Protein AF-0000000084727863 (afdb_homodimer)

Nearest PDB structures (foldseek):
  5y6i-assembly1_A  TM=8.583E-01  e=1.999E-04  Pseudomonas aeruginosa
  2xro-assembly1_E  TM=8.774E-01  e=2.098E-03  Pseudomonas putida
  5whm-assembly1_C  TM=7.942E-01  e=1.499E-03  Brucella abortus
  1qzz-assembly1_A  TM=6.854E-01  e=1.961E-03  Streptomyces purpurascens
  3tqn-assembly2_B  TM=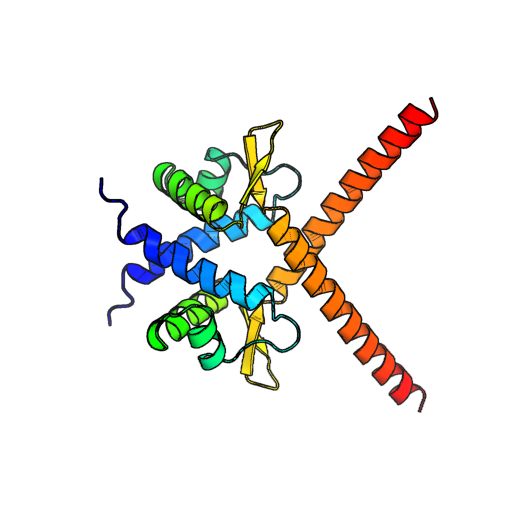4.726E-01  e=4.607E-02  Coxiella burnetii

Secondary structure (DSSP, 8-state):
----THHHHHHHHHHHHHHHHT-TTT-B-HHHHHHHHT--HHHHHHHHHHHHHTTSEEE-TTT--EEE-HHHHHHHHHHHHHHHHHHHHHHHHHHHHHH-/----THHHHHHHHHHHHHHHHT-TTT-B-HHHHHHHHT--HHHHHHHHHHHHHTTSEEE-TTT--EEE-HHHHHHHHHHHHHHHHHHHHHHHHHHHHHH-

InterPro domains:
  IPR005471 Transcription regulator IclR, N-terminal [PF09339] (9-59)
  IPR005471 Transcription regulator IclR, N-terminal [PS51077] (7-70)
  IPR011991 ArsR-like helix-turn-helix domain [cd00090] (9-84)
  IPR036388 Winged helix-like DNA-binding domain superfamily [G3DSA:1.10.10.10] (2-76)
  IPR036390 Winged helix DNA-binding domain superfamily [SSF46785] (8-82)
  IPR050707 HTH-type Transcriptional Regulators in Metabolic Pathways [PTHR30136] (1-99)

Structure (mmCIF, N/CA/C/O backbone):
data_AF-0000000084727863-model_v1
#
loop_
_entity.id
_entity.type
_entity.pdbx_description
1 polymer Gp12
#
loop_
_atom_site.group_PDB
_atom_site.id
_atom_site.type_symbol
_atom_site.label_atom_id
_atom_site.label_alt_id
_atom_site.label_comp_id
_atom_site.label_asym_id
_atom_site.label_entity_id
_atom_site.label_seq_id
_atom_site.pdbx_PDB_ins_code
_atom_site.Cartn_x
_atom_site.Cartn_y
_atom_site.Cartn_z
_atom_site.occupancy
_atom_site.B_iso_or_equiv
_atom_site.auth_seq_id
_atom_site.auth_comp_id
_atom_site.auth_asym_id
_atom_site.auth_atom_id
_atom_site.pdbx_PDB_model_num
ATOM 1 N N . MET A 1 1 ? 25.203 -12.273 4.812 1 31.45 1 MET A N 1
ATOM 2 C CA . MET A 1 1 ? 24.969 -11.844 3.438 1 31.45 1 MET A CA 1
ATOM 3 C C . MET A 1 1 ? 24.453 -10.406 3.402 1 31.45 1 MET A C 1
ATOM 5 O O . MET A 1 1 ? 23.984 -9.883 4.418 1 31.45 1 MET A O 1
ATOM 9 N N . THR A 1 2 ? 24.344 -9.656 2.268 1 34.06 2 THR A N 1
ATOM 10 C CA . THR A 1 2 ? 23.859 -8.477 1.558 1 34.06 2 THR A CA 1
ATOM 11 C C . THR A 1 2 ? 22.406 -8.172 1.94 1 34.06 2 THR A C 1
ATOM 13 O O . THR A 1 2 ? 21.469 -8.594 1.253 1 34.06 2 THR A O 1
ATOM 16 N N . ALA A 1 3 ? 22.047 -8.523 2.986 1 41.09 3 ALA A N 1
ATOM 17 C CA . ALA A 1 3 ? 20.703 -8.156 3.449 1 41.09 3 ALA A CA 1
ATOM 18 C C . ALA A 1 3 ? 20.422 -6.688 3.168 1 41.09 3 ALA A C 1
ATOM 20 O O . ALA A 1 3 ? 20.828 -5.809 3.928 1 41.09 3 ALA A O 1
ATOM 21 N N . ASN A 1 4 ? 20.938 -6.016 1.874 1 45.31 4 ASN A N 1
ATOM 22 C CA . ASN A 1 4 ? 21.547 -4.867 1.203 1 45.31 4 ASN A CA 1
ATOM 23 C C . ASN A 1 4 ? 20.641 -3.643 1.267 1 45.31 4 ASN A C 1
ATOM 25 O O . ASN A 1 4 ? 19.438 -3.766 1.494 1 45.31 4 ASN A O 1
ATOM 29 N N . ALA A 1 5 ? 21.078 -2.455 1.385 1 50.84 5 ALA A N 1
ATOM 30 C CA . ALA A 1 5 ? 20.641 -1.062 1.301 1 50.84 5 ALA A CA 1
ATOM 31 C C . ALA A 1 5 ? 19.391 -0.929 0.455 1 50.84 5 ALA A C 1
ATOM 33 O O . ALA A 1 5 ? 18.547 -0.063 0.713 1 50.84 5 ALA A O 1
ATOM 34 N N . THR A 1 6 ? 19.344 -1.81 -0.554 1 53.34 6 THR A N 1
ATOM 35 C CA . THR A 1 6 ? 18.281 -1.739 -1.554 1 53.34 6 THR A CA 1
ATOM 36 C C . THR A 1 6 ? 16.922 -1.973 -0.912 1 53.34 6 THR A C 1
ATOM 38 O O . THR A 1 6 ? 15.945 -1.298 -1.252 1 53.34 6 THR A O 1
ATOM 41 N N . THR A 1 7 ? 16.859 -2.797 0.274 1 68.12 7 THR A N 1
ATOM 42 C CA . THR A 1 7 ? 15.547 -3.148 0.826 1 68.12 7 THR A CA 1
ATOM 43 C C . THR A 1 7 ? 15.117 -2.135 1.882 1 68.12 7 THR A C 1
ATOM 45 O O . THR A 1 7 ? 13.945 -2.092 2.266 1 68.12 7 THR A O 1
ATOM 48 N N . LYS A 1 8 ? 16.031 -1.253 2.08 1 87.88 8 LYS A N 1
ATOM 49 C CA . LYS A 1 8 ? 15.727 -0.329 3.17 1 87.88 8 LYS A CA 1
ATOM 50 C C . LYS A 1 8 ? 14.75 0.751 2.721 1 87.88 8 LYS A C 1
ATOM 52 O O . LYS A 1 8 ? 13.805 1.08 3.443 1 87.88 8 LYS A O 1
ATOM 57 N N . SER A 1 9 ? 15 1.214 1.477 1 93.5 9 SER A N 1
ATOM 58 C CA . SER A 1 9 ? 14.102 2.246 0.971 1 93.5 9 SER A CA 1
ATOM 59 C C . SER A 1 9 ? 12.703 1.691 0.729 1 93.5 9 SER A C 1
ATOM 61 O O . SER A 1 9 ? 11.711 2.393 0.929 1 93.5 9 SER A O 1
ATOM 63 N N . ALA A 1 10 ? 12.68 0.456 0.314 1 95.62 10 ALA A N 1
ATOM 64 C CA . ALA A 1 10 ? 11.391 -0.207 0.127 1 95.62 10 ALA A CA 1
ATOM 65 C C . ALA A 1 10 ? 10.625 -0.298 1.443 1 95.62 10 ALA A C 1
ATOM 67 O O . ALA A 1 10 ? 9.43 -0.002 1.494 1 95.62 10 ALA A O 1
ATOM 68 N N . GLU A 1 11 ? 11.312 -0.599 2.441 1 96.06 11 GLU A N 1
ATOM 69 C CA . GLU A 1 11 ? 10.68 -0.708 3.754 1 96.06 11 GLU A CA 1
ATOM 70 C C . GLU A 1 11 ? 10.227 0.655 4.262 1 96.06 11 GLU A C 1
ATOM 72 O O . GLU A 1 11 ? 9.133 0.78 4.816 1 96.06 11 GLU A O 1
ATOM 77 N N . LYS A 1 12 ? 11.008 1.597 4.086 1 96.38 12 LYS A N 1
ATOM 78 C CA . LYS A 1 12 ? 10.711 2.924 4.617 1 96.38 12 LYS A CA 1
ATOM 79 C C . LYS A 1 12 ? 9.492 3.535 3.926 1 96.38 12 LYS A C 1
ATOM 81 O O . LYS A 1 12 ? 8.656 4.16 4.574 1 96.38 12 LYS A O 1
ATOM 86 N N . VAL A 1 13 ? 9.422 3.393 2.627 1 97.12 13 VAL A N 1
ATOM 87 C CA . VAL A 1 13 ? 8.281 3.971 1.924 1 97.12 13 VAL A CA 1
ATOM 88 C C . VAL A 1 13 ? 6.996 3.264 2.352 1 97.12 13 VAL A C 1
ATOM 90 O O . VAL A 1 13 ? 5.945 3.896 2.484 1 97.12 13 VAL A O 1
ATOM 93 N N . LEU A 1 14 ? 7.109 1.988 2.566 1 96.38 14 LEU A N 1
ATOM 94 C CA . LEU A 1 14 ? 5.953 1.229 3.033 1 96.38 14 LEU A CA 1
ATOM 95 C C . LEU A 1 14 ? 5.578 1.63 4.457 1 96.38 14 LEU A C 1
ATOM 97 O O . LEU A 1 14 ? 4.398 1.63 4.816 1 96.38 14 LEU A O 1
ATOM 101 N N . GLU A 1 15 ? 6.535 1.949 5.258 1 96.5 15 GLU A N 1
ATOM 102 C CA . GLU A 1 15 ? 6.266 2.445 6.605 1 96.5 15 GLU A CA 1
ATOM 103 C C . GLU A 1 15 ? 5.473 3.748 6.562 1 96.5 15 GLU A C 1
ATOM 105 O O . GLU A 1 15 ? 4.5 3.914 7.301 1 96.5 15 GLU A O 1
ATOM 110 N N . VAL A 1 16 ? 5.891 4.613 5.719 1 97.12 16 VAL A N 1
ATOM 111 C CA . VAL A 1 16 ? 5.184 5.883 5.559 1 97.12 16 VAL A CA 1
ATOM 112 C C . VAL A 1 16 ? 3.756 5.617 5.09 1 97.12 16 VAL A C 1
ATOM 114 O O . VAL A 1 16 ? 2.805 6.195 5.625 1 97.12 16 VAL A O 1
ATOM 117 N N . LEU A 1 17 ? 3.592 4.727 4.145 1 95.44 17 LEU A N 1
ATOM 118 C CA . LEU A 1 17 ? 2.268 4.383 3.637 1 95.44 17 LEU A CA 1
ATOM 119 C C . LEU A 1 17 ? 1.401 3.781 4.738 1 95.44 17 LEU A C 1
ATOM 121 O O . LEU A 1 17 ? 0.231 4.141 4.879 1 95.44 17 LEU A O 1
ATOM 125 N N . ASN A 1 18 ? 1.996 2.924 5.477 1 93.44 18 ASN A N 1
ATOM 126 C CA . ASN A 1 18 ? 1.279 2.277 6.57 1 93.44 18 ASN A CA 1
ATOM 127 C C . ASN A 1 18 ? 0.725 3.301 7.559 1 93.44 18 ASN A C 1
ATOM 129 O O . ASN A 1 18 ? -0.427 3.197 7.984 1 93.44 18 ASN A O 1
ATOM 133 N N . VAL A 1 19 ? 1.481 4.273 7.898 1 94 19 VAL A N 1
ATOM 134 C CA . VAL A 1 19 ? 1.046 5.324 8.812 1 94 19 VAL A CA 1
ATOM 135 C C . VAL A 1 19 ? -0.081 6.133 8.172 1 94 19 VAL A C 1
ATOM 137 O O . VAL A 1 19 ? -1.078 6.445 8.828 1 94 19 VAL A O 1
ATOM 140 N N . LEU A 1 20 ? 0.024 6.398 6.867 1 93.44 20 LEU A N 1
ATOM 141 C CA . LEU A 1 20 ? -0.977 7.195 6.168 1 93.44 20 LEU A CA 1
ATOM 142 C C . LEU A 1 20 ? -2.312 6.461 6.109 1 93.44 20 LEU A C 1
ATOM 144 O O . LEU A 1 20 ? -3.373 7.086 6.172 1 93.44 20 LEU A O 1
ATOM 148 N N . LEU A 1 21 ? -2.244 5.172 5.949 1 87.94 21 LEU A N 1
ATOM 149 C CA . LEU A 1 21 ? -3.447 4.367 5.77 1 87.94 21 LEU A CA 1
ATOM 150 C C . LEU A 1 21 ? -4.387 4.523 6.965 1 87.94 21 LEU A C 1
ATOM 152 O O . LEU A 1 21 ? -5.602 4.375 6.824 1 87.94 21 LEU A O 1
ATOM 156 N N . GLY A 1 22 ? -3.834 4.98 8.086 1 83.19 22 GLY A N 1
ATOM 157 C CA . GLY A 1 22 ? -4.645 5.203 9.266 1 83.19 22 GLY A CA 1
ATOM 158 C C . GLY A 1 22 ? -5.203 6.609 9.352 1 83.19 22 GLY A C 1
ATOM 159 O O . GLY A 1 22 ? -5.961 6.93 10.273 1 83.19 22 GLY A O 1
ATOM 160 N N . HIS A 1 23 ? -4.906 7.43 8.375 1 86.5 23 HIS A N 1
ATOM 161 C CA . HIS A 1 23 ? -5.25 8.844 8.469 1 86.5 23 HIS A CA 1
ATOM 162 C C . HIS A 1 23 ? -5.852 9.352 7.16 1 86.5 23 HIS A C 1
ATOM 164 O O . HIS A 1 23 ? -5.441 10.398 6.648 1 86.5 23 HIS A O 1
ATOM 170 N N . PHE A 1 24 ? -6.875 8.734 6.66 1 80 24 PHE A N 1
ATOM 171 C CA . PHE A 1 24 ? -7.445 9.031 5.352 1 80 24 PHE A CA 1
ATOM 172 C C . PHE A 1 24 ? -8.273 10.305 5.395 1 80 24 PHE A C 1
ATOM 174 O O . PHE A 1 24 ? -8.18 11.148 4.496 1 80 24 PHE A O 1
ATOM 181 N N . ALA A 1 25 ? -9.008 10.484 6.449 1 77.5 25 ALA A N 1
ATOM 182 C CA . ALA A 1 25 ? -9.984 11.57 6.52 1 77.5 25 ALA A CA 1
ATOM 183 C C . ALA A 1 25 ? -9.289 12.922 6.648 1 77.5 25 ALA A C 1
ATOM 185 O O . ALA A 1 25 ? -9.586 13.852 5.898 1 77.5 25 ALA A O 1
ATOM 186 N N . HIS A 1 26 ? -8.273 13.016 7.531 1 85.44 26 HIS A N 1
ATOM 187 C CA . HIS A 1 26 ? -7.711 14.32 7.84 1 85.44 26 HIS A CA 1
ATOM 188 C C . HIS A 1 26 ? -6.27 14.438 7.352 1 85.44 26 HIS A C 1
ATOM 190 O O . HIS A 1 26 ? -5.715 15.531 7.281 1 85.44 26 HIS A O 1
ATOM 196 N N . GLY A 1 27 ? -5.734 13.234 6.949 1 92.44 27 GLY A N 1
ATOM 197 C CA . GLY A 1 27 ? -4.359 13.258 6.477 1 92.44 27 GLY A CA 1
ATOM 198 C C . GLY A 1 27 ? -3.361 13.617 7.559 1 92.44 27 GLY A C 1
ATOM 199 O O . GLY A 1 27 ? -3.717 13.703 8.734 1 92.44 27 GLY A O 1
ATOM 200 N N . LEU A 1 28 ? -2.105 13.711 7.199 1 97.19 28 LEU A N 1
ATOM 201 C CA . LEU A 1 28 ? -1.018 14.07 8.102 1 97.19 28 LEU A CA 1
ATOM 202 C C . LEU A 1 28 ? -0.116 15.125 7.473 1 97.19 28 LEU A C 1
ATOM 204 O O . LEU A 1 28 ? 0.022 15.18 6.25 1 97.19 28 LEU A O 1
ATOM 208 N N . THR A 1 29 ? 0.451 15.898 8.359 1 97.94 29 THR A N 1
ATOM 209 C CA . THR A 1 29 ? 1.506 16.797 7.895 1 97.94 29 THR A CA 1
ATOM 210 C C . THR A 1 29 ? 2.838 16.062 7.801 1 97.94 29 THR A C 1
ATOM 212 O O . THR A 1 29 ? 3.01 14.992 8.406 1 97.94 29 THR A O 1
ATOM 215 N N . PRO A 1 30 ? 3.775 16.641 7.023 1 97.75 30 PRO A N 1
ATOM 216 C CA . PRO A 1 30 ? 5.113 16.047 7.012 1 97.75 30 PRO A CA 1
ATOM 217 C C . PRO A 1 30 ? 5.711 15.906 8.406 1 97.75 30 PRO A C 1
ATOM 219 O O . PRO A 1 30 ? 6.383 14.914 8.703 1 97.75 30 PRO A O 1
ATOM 222 N N . GLY A 1 31 ? 5.449 16.859 9.211 1 98.06 31 GLY A N 1
ATOM 223 C CA . GLY A 1 31 ? 5.941 16.797 10.578 1 98.06 31 GLY A CA 1
ATOM 224 C C . GLY A 1 31 ? 5.352 15.648 11.383 1 98.06 31 GLY A C 1
ATOM 225 O O . GLY A 1 31 ? 6.07 14.961 12.102 1 98.06 31 GLY A O 1
ATOM 226 N N . GLU A 1 32 ? 4.07 15.43 11.312 1 98.19 32 GLU A N 1
ATOM 227 C CA . GLU A 1 32 ? 3.398 14.32 11.984 1 98.19 32 GLU A CA 1
ATOM 228 C C . GLU A 1 32 ? 3.908 12.977 11.469 1 98.19 32 GLU A C 1
ATOM 230 O O . GLU A 1 32 ? 4.066 12.031 12.242 1 98.19 32 GLU A O 1
ATOM 235 N N . LEU A 1 33 ? 4.184 12.906 10.211 1 98.19 33 LEU A N 1
ATOM 236 C CA . LEU A 1 33 ? 4.734 11.688 9.625 1 98.19 33 LEU A CA 1
ATOM 237 C C . LEU A 1 33 ? 6.129 11.398 10.172 1 98.19 33 LEU A C 1
ATOM 239 O O . LEU A 1 33 ? 6.469 10.25 10.445 1 98.19 33 LEU A O 1
ATOM 243 N N . THR A 1 34 ? 6.926 12.445 10.289 1 98.38 34 THR A N 1
ATOM 244 C CA . THR A 1 34 ? 8.266 12.297 10.852 1 98.38 34 THR A CA 1
ATOM 245 C C . THR A 1 34 ? 8.195 11.695 12.258 1 98.38 34 THR A C 1
ATOM 247 O O . THR A 1 34 ? 8.914 10.742 12.562 1 98.38 34 THR A O 1
ATOM 250 N N . LYS A 1 35 ? 7.305 12.172 13.055 1 98.06 35 LYS A N 1
ATOM 251 C CA . LYS A 1 35 ? 7.145 11.703 14.422 1 98.06 35 LYS A CA 1
ATOM 252 C C . LYS A 1 35 ? 6.637 10.266 14.453 1 98.06 35 LYS A C 1
ATOM 254 O O . LYS A 1 35 ? 7.109 9.453 15.25 1 98.06 35 LYS A O 1
ATOM 259 N N . ALA A 1 36 ? 5.797 9.953 13.562 1 97.19 36 ALA A N 1
ATOM 260 C CA . ALA A 1 36 ? 5.141 8.648 13.562 1 97.19 36 ALA A CA 1
ATOM 261 C C . ALA A 1 36 ? 6.066 7.562 13.023 1 97.19 36 ALA A C 1
ATOM 263 O O . ALA A 1 36 ? 5.914 6.387 13.352 1 97.19 36 ALA A O 1
ATOM 264 N N . THR A 1 37 ? 7.035 7.852 12.141 1 96.88 37 THR A N 1
ATOM 265 C CA . THR A 1 37 ? 7.867 6.855 11.477 1 96.88 37 THR A CA 1
ATOM 266 C C . THR A 1 37 ? 9.289 6.891 12.031 1 96.88 37 THR A C 1
ATOM 268 O O . THR A 1 37 ? 10.078 5.973 11.789 1 96.88 37 THR A O 1
ATOM 271 N N . ASN A 1 38 ? 9.664 7.996 12.672 1 96.19 38 ASN A N 1
ATOM 272 C CA . ASN A 1 38 ? 11.016 8.25 13.156 1 96.19 38 ASN A CA 1
ATOM 273 C C . ASN A 1 38 ? 12 8.422 12.008 1 96.19 38 ASN A C 1
ATOM 275 O O . ASN A 1 38 ? 13.172 8.07 12.125 1 96.19 38 ASN A O 1
ATOM 279 N N . LEU A 1 39 ? 11.5 8.781 10.898 1 96.5 39 LEU A N 1
ATOM 280 C CA . LEU A 1 39 ? 12.32 9.148 9.75 1 96.5 39 LEU A CA 1
ATOM 281 C C . LEU A 1 39 ? 12.594 10.648 9.727 1 96.5 39 LEU A C 1
ATOM 283 O O . LEU A 1 39 ? 11.812 11.43 10.281 1 96.5 39 LEU A O 1
ATOM 287 N N . SER A 1 40 ? 13.633 11.031 9.062 1 97.19 40 SER A N 1
ATOM 288 C CA . SER A 1 40 ? 13.969 12.445 8.969 1 97.19 40 SER A CA 1
ATOM 289 C C . SER A 1 40 ? 13.008 13.18 8.039 1 97.19 40 SER A C 1
ATOM 291 O O . SER A 1 40 ? 12.422 12.578 7.141 1 97.19 40 SER A O 1
ATOM 293 N N . PRO A 1 41 ? 12.891 14.477 8.242 1 97.38 41 PRO A N 1
ATOM 294 C CA . PRO A 1 41 ? 12.062 15.266 7.332 1 97.38 41 PRO A CA 1
ATOM 295 C C . PRO A 1 41 ? 12.469 15.102 5.871 1 97.38 41 PRO A C 1
ATOM 297 O O . PRO A 1 41 ? 11.602 15.062 4.988 1 97.38 41 PRO A O 1
ATOM 300 N N . SER A 1 42 ? 13.734 15.023 5.641 1 96.62 42 SER A N 1
ATOM 301 C CA . SER A 1 42 ? 14.211 14.828 4.273 1 96.62 42 SER A CA 1
ATOM 302 C C . SER A 1 42 ? 13.734 13.5 3.709 1 96.62 42 SER A C 1
ATOM 304 O O . SER A 1 42 ? 13.352 13.414 2.539 1 96.62 42 SER A O 1
ATOM 306 N N . ASN A 1 43 ? 13.766 12.43 4.5 1 95.44 43 ASN A N 1
ATOM 307 C CA . ASN A 1 43 ? 13.234 11.133 4.09 1 95.44 43 ASN A CA 1
ATOM 308 C C . ASN A 1 43 ? 11.734 11.195 3.822 1 95.44 43 ASN A C 1
ATOM 310 O O . ASN A 1 43 ? 11.258 10.68 2.809 1 95.44 43 ASN A O 1
ATOM 314 N N . ILE A 1 44 ? 11.016 11.859 4.766 1 97.56 44 ILE A N 1
ATOM 315 C CA . ILE A 1 44 ? 9.562 11.977 4.625 1 97.56 44 ILE A CA 1
ATOM 316 C C . ILE A 1 44 ? 9.234 12.68 3.311 1 97.56 44 ILE A C 1
ATOM 318 O O . ILE A 1 44 ? 8.383 12.211 2.549 1 97.56 44 ILE A O 1
ATOM 322 N N . THR A 1 45 ? 9.906 13.758 3.08 1 97 45 THR A N 1
ATOM 323 C CA . THR A 1 45 ? 9.664 14.492 1.848 1 97 45 THR A CA 1
ATOM 324 C C . THR A 1 45 ? 9.883 13.602 0.629 1 97 45 THR A C 1
ATOM 326 O O . THR A 1 45 ? 9.055 13.578 -0.286 1 97 45 THR A O 1
ATOM 329 N N . ARG A 1 46 ? 10.852 12.812 0.65 1 96.69 46 ARG A N 1
ATOM 330 C CA . ARG A 1 46 ? 11.203 11.945 -0.476 1 96.69 46 ARG A CA 1
ATOM 331 C C . ARG A 1 46 ? 10.188 10.82 -0.638 1 96.69 46 ARG A C 1
ATOM 333 O O . ARG A 1 46 ? 9.742 10.539 -1.75 1 96.69 46 ARG A O 1
ATOM 340 N N . TYR A 1 47 ? 9.891 10.219 0.438 1 97 47 TYR A N 1
ATOM 341 C CA . TYR A 1 47 ? 9.008 9.062 0.359 1 97 47 TYR A CA 1
ATOM 342 C C . TYR A 1 47 ? 7.578 9.484 0.064 1 97 47 TYR A C 1
ATOM 344 O O . TYR A 1 47 ? 6.852 8.781 -0.645 1 97 47 TYR A O 1
ATOM 352 N N . VAL A 1 48 ? 7.191 10.625 0.603 1 97.56 48 VAL A N 1
ATOM 353 C CA . VAL A 1 48 ? 5.879 11.156 0.266 1 97.56 48 VAL A CA 1
ATOM 354 C C . VAL A 1 48 ? 5.816 11.484 -1.225 1 97.56 48 VAL A C 1
ATOM 356 O O . VAL A 1 48 ? 4.84 11.156 -1.898 1 97.56 48 VAL A O 1
ATOM 359 N N . ALA A 1 49 ? 6.844 12.102 -1.735 1 97.31 49 ALA A N 1
ATOM 360 C CA . ALA A 1 49 ? 6.898 12.406 -3.162 1 97.31 49 ALA A CA 1
ATOM 361 C C . ALA A 1 49 ? 6.809 11.133 -3.998 1 97.31 49 ALA A C 1
ATOM 363 O O . ALA A 1 49 ? 6.125 11.102 -5.023 1 97.31 49 ALA A O 1
ATOM 364 N N . THR A 1 50 ? 7.453 10.117 -3.596 1 96.94 50 THR A N 1
ATOM 365 C CA . THR A 1 50 ? 7.418 8.836 -4.289 1 96.94 50 THR A CA 1
ATOM 366 C C . THR A 1 50 ? 6.012 8.234 -4.25 1 96.94 50 THR A C 1
ATOM 368 O O . THR A 1 50 ? 5.504 7.77 -5.273 1 96.94 50 THR A O 1
ATOM 371 N N . LEU A 1 51 ? 5.398 8.266 -3.086 1 97.12 51 LEU A N 1
ATOM 372 C CA . LEU A 1 51 ? 4.043 7.758 -2.93 1 97.12 51 LEU A CA 1
ATOM 373 C C . LEU A 1 51 ? 3.068 8.523 -3.82 1 97.12 51 LEU A C 1
ATOM 375 O O . LEU A 1 51 ? 2.186 7.926 -4.438 1 97.12 51 LEU A O 1
ATOM 379 N N . GLU A 1 52 ? 3.268 9.805 -3.879 1 96.44 52 GLU A N 1
ATOM 380 C CA . GLU A 1 52 ? 2.414 10.633 -4.727 1 96.44 52 GLU A CA 1
ATOM 381 C C . GLU A 1 52 ? 2.629 10.32 -6.203 1 96.44 52 GLU A C 1
ATOM 383 O O . GLU A 1 52 ? 1.665 10.141 -6.953 1 96.44 52 GLU A O 1
ATOM 388 N N . ALA A 1 53 ? 3.873 10.219 -6.586 1 95.94 53 ALA A N 1
ATOM 389 C CA . ALA A 1 53 ? 4.215 9.961 -7.98 1 95.94 53 ALA A CA 1
ATOM 390 C C . ALA A 1 53 ? 3.674 8.609 -8.445 1 95.94 53 ALA A C 1
ATOM 392 O O . ALA A 1 53 ? 3.275 8.461 -9.602 1 95.94 53 ALA A O 1
ATOM 393 N N . MET A 1 54 ? 3.572 7.68 -7.559 1 95.19 54 MET A N 1
ATOM 394 C CA . MET A 1 54 ? 3.158 6.324 -7.906 1 95.19 54 MET A CA 1
ATOM 395 C C . MET A 1 54 ? 1.659 6.141 -7.684 1 95.19 54 MET A C 1
ATOM 397 O O . MET A 1 54 ? 1.127 5.047 -7.887 1 95.19 54 MET A O 1
ATOM 401 N N . GLY A 1 55 ? 0.979 7.172 -7.121 1 92.88 55 GLY A N 1
ATOM 402 C CA . GLY A 1 55 ? -0.472 7.164 -7.023 1 92.88 55 GLY A CA 1
ATOM 403 C C . GLY A 1 55 ? -0.982 6.586 -5.719 1 92.88 55 GLY A C 1
ATOM 404 O O . GLY A 1 55 ? -2.152 6.207 -5.617 1 92.88 55 GLY A O 1
ATOM 405 N N . PHE A 1 56 ? -0.16 6.555 -4.699 1 93.44 56 PHE A N 1
ATOM 406 C CA . PHE A 1 56 ? -0.552 5.953 -3.432 1 93.44 56 PHE A CA 1
ATOM 407 C C . PHE A 1 56 ? -0.969 7.02 -2.43 1 93.44 56 PHE A C 1
ATOM 409 O O . PHE A 1 56 ? -1.646 6.727 -1.442 1 93.44 56 PHE A O 1
ATOM 416 N N . ALA A 1 57 ? -0.478 8.227 -2.637 1 95.19 57 ALA A N 1
ATOM 417 C CA . ALA A 1 57 ? -0.82 9.336 -1.751 1 95.19 57 ALA A CA 1
ATOM 418 C C . ALA A 1 57 ? -1.197 10.578 -2.549 1 95.19 57 ALA A C 1
ATOM 420 O O . ALA A 1 57 ? -0.907 10.664 -3.744 1 95.19 57 ALA A O 1
ATOM 421 N N . GLU A 1 58 ? -1.894 11.422 -1.868 1 94.94 58 GLU A N 1
ATOM 422 C CA . GLU A 1 58 ? -2.246 12.719 -2.441 1 94.94 58 GLU A CA 1
ATOM 423 C C . GLU A 1 58 ? -2.346 13.797 -1.359 1 94.94 58 GLU A C 1
ATOM 425 O O . GLU A 1 58 ? -2.4 13.477 -0.169 1 94.94 58 GLU A O 1
ATOM 430 N N . ARG A 1 59 ? -2.295 15.078 -1.816 1 95.88 59 ARG A N 1
ATOM 431 C CA . ARG A 1 59 ? -2.494 16.188 -0.899 1 95.88 59 ARG A CA 1
ATOM 432 C C . ARG A 1 59 ? -3.965 16.578 -0.826 1 95.88 59 ARG A C 1
ATOM 434 O O . ARG A 1 59 ? -4.652 16.625 -1.849 1 95.88 59 ARG A O 1
ATOM 441 N N . ILE A 1 60 ? -4.434 16.859 0.359 1 90.44 60 ILE A N 1
ATOM 442 C CA . ILE A 1 60 ? -5.77 17.422 0.516 1 90.44 60 ILE A CA 1
ATOM 443 C C . ILE A 1 60 ? -5.785 18.859 0.024 1 90.44 60 ILE A C 1
ATOM 445 O O . ILE A 1 60 ? -5.02 19.703 0.511 1 90.44 60 ILE A O 1
ATOM 449 N N . PRO A 1 61 ? -6.586 19.125 -0.92 1 90.19 61 PRO A N 1
ATOM 450 C CA . PRO A 1 61 ? -6.547 20.438 -1.564 1 90.19 61 PRO A CA 1
ATOM 451 C C . PRO A 1 61 ? -6.719 21.578 -0.573 1 90.19 61 PRO A C 1
ATOM 453 O O . PRO A 1 61 ? -6.039 22.609 -0.685 1 90.19 61 PRO A O 1
ATOM 456 N N . GLU A 1 62 ? -7.496 21.453 0.434 1 88.94 62 GLU A N 1
ATOM 457 C CA . GLU A 1 62 ? -7.848 22.531 1.359 1 88.94 62 GLU A CA 1
ATOM 458 C C . GLU A 1 62 ? -6.75 22.734 2.395 1 88.94 62 GLU A C 1
ATOM 460 O O . GLU A 1 62 ? -6.531 23.859 2.854 1 88.94 62 GLU A O 1
ATOM 465 N N . THR A 1 63 ? -6.047 21.672 2.738 1 92.31 63 THR A N 1
ATOM 466 C CA . THR A 1 63 ? -5.176 21.766 3.904 1 92.31 63 THR A CA 1
ATOM 467 C C . THR A 1 63 ? -3.727 21.5 3.52 1 92.31 63 THR A C 1
ATOM 469 O O . THR A 1 63 ? -2.805 21.859 4.25 1 92.31 63 THR A O 1
ATOM 472 N N . GLY A 1 64 ? -3.574 20.781 2.373 1 95.5 64 GLY A N 1
ATOM 473 C CA . GLY A 1 64 ? -2.232 20.406 1.963 1 95.5 64 GLY A CA 1
ATOM 474 C C . GLY A 1 64 ? -1.716 19.172 2.691 1 95.5 64 GLY A C 1
ATOM 475 O O . GLY A 1 64 ? -0.591 18.734 2.449 1 95.5 64 GLY A O 1
ATOM 476 N N . ARG A 1 65 ? -2.514 18.625 3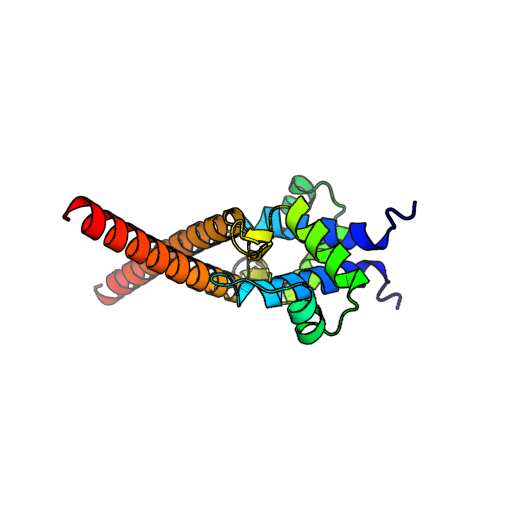.609 1 96.88 65 ARG A N 1
ATOM 477 C CA . ARG A 1 65 ? -2.139 17.422 4.352 1 96.88 65 ARG A CA 1
ATOM 478 C C . ARG A 1 65 ? -2.104 16.203 3.438 1 96.88 65 ARG A C 1
ATOM 480 O O . ARG A 1 65 ? -2.76 16.188 2.395 1 96.88 65 ARG A O 1
ATOM 487 N N . ILE A 1 66 ? -1.362 15.258 3.84 1 97.19 66 ILE A N 1
ATOM 488 C CA . ILE A 1 66 ? -1.111 14.078 3.02 1 97.19 66 ILE A CA 1
ATOM 489 C C . ILE A 1 66 ? -2.039 12.945 3.451 1 97.19 66 ILE A C 1
ATOM 491 O O . ILE A 1 66 ? -2.162 12.656 4.645 1 97.19 66 ILE A O 1
ATOM 495 N N . ARG A 1 67 ? -2.682 12.344 2.473 1 91.81 67 ARG A N 1
ATOM 496 C CA . ARG A 1 67 ? -3.539 11.195 2.732 1 91.81 67 ARG A CA 1
ATOM 497 C C . ARG A 1 67 ? -3.396 10.141 1.636 1 91.81 67 ARG A C 1
ATOM 499 O O . ARG A 1 67 ? -2.779 10.398 0.6 1 91.81 67 ARG A O 1
ATOM 506 N N . PRO A 1 68 ? -3.848 8.906 1.896 1 90.44 68 PRO A N 1
ATOM 507 C CA . PRO A 1 68 ? -3.869 7.941 0.794 1 90.44 68 PRO A CA 1
ATOM 508 C C . PRO A 1 68 ? -4.66 8.438 -0.413 1 90.44 68 PRO A C 1
ATOM 510 O O . PRO A 1 68 ? -5.664 9.133 -0.251 1 90.44 68 PRO A O 1
ATOM 513 N N . SER A 1 69 ? -4.184 8.086 -1.525 1 88.62 69 SER A N 1
ATOM 514 C CA . SER A 1 69 ? -4.844 8.555 -2.742 1 88.62 69 SER A CA 1
ATOM 515 C C . SER A 1 69 ? -6.23 7.941 -2.885 1 88.62 69 SER A C 1
ATOM 517 O O . SER A 1 69 ? -6.473 6.816 -2.438 1 88.62 69 SER A O 1
ATOM 519 N N . VAL A 1 70 ? -7.074 8.57 -3.533 1 78 70 VAL A N 1
ATOM 520 C CA . VAL A 1 70 ? -8.414 8.086 -3.848 1 78 70 VAL A CA 1
ATOM 521 C C . VAL A 1 70 ? -8.32 6.805 -4.676 1 78 70 VAL A C 1
ATOM 523 O O . VAL A 1 70 ? -9.117 5.875 -4.484 1 78 70 VAL A O 1
ATOM 526 N N . LYS A 1 71 ? -7.348 6.75 -5.484 1 79.94 71 LYS A N 1
ATOM 527 C CA . LYS A 1 71 ? -7.129 5.559 -6.297 1 79.94 71 LYS A CA 1
ATOM 528 C C . LYS A 1 71 ? -6.871 4.336 -5.422 1 79.94 71 LYS A C 1
ATOM 530 O O . LYS A 1 71 ? -7.422 3.262 -5.668 1 79.94 71 LYS A O 1
ATOM 535 N N . LEU A 1 72 ? -6.086 4.59 -4.477 1 80.44 72 LEU A N 1
ATOM 536 C CA . LEU A 1 72 ? -5.82 3.502 -3.543 1 80.44 72 LEU A CA 1
ATOM 537 C C . LEU A 1 72 ? -7.09 3.104 -2.801 1 80.44 72 LEU A C 1
ATOM 539 O O . LEU A 1 72 ? -7.348 1.914 -2.594 1 80.44 72 LEU A O 1
ATOM 543 N N . GLY A 1 73 ? -7.844 4.043 -2.484 1 73.31 73 GLY A N 1
ATOM 544 C CA . GLY A 1 73 ? -9.133 3.793 -1.852 1 73.31 73 GLY A CA 1
ATOM 545 C C . GLY A 1 73 ? -10.07 2.977 -2.717 1 73.31 73 GLY A C 1
ATOM 546 O O . GLY A 1 73 ? -10.75 2.074 -2.223 1 73.31 73 GLY A O 1
ATOM 547 N N . ARG A 1 74 ? -10 3.283 -3.908 1 72.88 74 ARG A N 1
ATOM 548 C CA . ARG A 1 74 ? -10.859 2.561 -4.84 1 72.88 74 ARG A CA 1
ATOM 549 C C . ARG A 1 74 ? -10.43 1.101 -4.957 1 72.88 74 ARG A C 1
ATOM 551 O O . ARG A 1 74 ? -11.281 0.207 -5.031 1 72.88 74 ARG A O 1
ATOM 558 N N . HIS A 1 75 ? -9.148 0.914 -5.051 1 73.19 75 HIS A N 1
ATOM 559 C CA . HIS A 1 75 ? -8.656 -0.458 -5.055 1 73.19 75 HIS A CA 1
ATOM 560 C C . HIS A 1 75 ? -9.109 -1.21 -3.809 1 73.19 75 HIS A C 1
ATOM 562 O O . HIS A 1 75 ? -9.516 -2.371 -3.895 1 73.19 75 HIS A O 1
ATOM 568 N N . ALA A 1 76 ? -9.062 -0.5 -2.791 1 65.69 76 ALA A N 1
ATOM 569 C CA . ALA A 1 76 ? -9.453 -1.096 -1.515 1 65.69 76 ALA A CA 1
ATOM 570 C C . ALA A 1 76 ? -10.922 -1.504 -1.523 1 65.69 76 ALA A C 1
ATOM 572 O O . ALA A 1 76 ? -11.281 -2.576 -1.029 1 65.69 76 ALA A O 1
ATOM 573 N N . VAL A 1 77 ? -11.688 -0.699 -2.113 1 64.19 77 VAL A N 1
ATOM 574 C CA . VAL A 1 77 ? -13.117 -0.968 -2.219 1 64.19 77 VAL A CA 1
ATOM 575 C C . VAL A 1 77 ? -13.344 -2.201 -3.09 1 64.19 77 VAL A C 1
ATOM 577 O O . VAL A 1 77 ? -14.172 -3.053 -2.764 1 64.19 77 VAL A O 1
ATOM 580 N N . ALA A 1 78 ? -12.648 -2.219 -4.078 1 67.88 78 ALA A N 1
ATOM 581 C CA . ALA A 1 78 ? -12.789 -3.344 -5 1 67.88 78 ALA A CA 1
ATOM 582 C C . ALA A 1 78 ? -12.406 -4.656 -4.32 1 67.88 78 ALA A C 1
ATOM 584 O O . ALA A 1 78 ? -13.055 -5.684 -4.527 1 67.88 78 ALA A O 1
ATOM 585 N N . ILE A 1 79 ? -11.469 -4.555 -3.502 1 64.44 79 ILE A N 1
ATOM 586 C CA . ILE A 1 79 ? -11 -5.727 -2.773 1 64.44 79 ILE A CA 1
ATOM 587 C C . ILE A 1 79 ? -12.078 -6.195 -1.799 1 64.44 79 ILE A C 1
ATOM 589 O O . ILE A 1 79 ? -12.375 -7.391 -1.716 1 64.44 79 ILE A O 1
ATOM 593 N N . LEU A 1 80 ? -12.672 -5.285 -1.181 1 60.97 80 LEU A N 1
ATOM 594 C CA . LEU A 1 80 ? -13.711 -5.598 -0.2 1 60.97 80 LEU A CA 1
ATOM 595 C C . LEU A 1 80 ? -14.922 -6.223 -0.874 1 60.97 80 LEU A C 1
ATOM 597 O O . LEU A 1 80 ? -15.523 -7.156 -0.34 1 60.97 80 LEU A O 1
ATOM 601 N N . ARG A 1 81 ? -15.227 -5.625 -1.91 1 64.5 81 ARG A N 1
ATOM 602 C CA . ARG A 1 81 ? -16.359 -6.168 -2.654 1 64.5 81 ARG A CA 1
ATOM 603 C C . ARG A 1 81 ? -16.094 -7.605 -3.084 1 64.5 81 ARG A C 1
ATOM 605 O O . ARG A 1 81 ? -17 -8.438 -3.074 1 64.5 81 ARG A O 1
ATOM 612 N N . SER A 1 82 ? -14.906 -7.836 -3.387 1 65.31 82 SER A N 1
ATOM 613 C CA . SER A 1 82 ? -14.531 -9.188 -3.791 1 65.31 82 SER A CA 1
ATOM 614 C C . SER A 1 82 ? -14.555 -10.141 -2.605 1 65.31 82 SER A C 1
ATOM 616 O O . SER A 1 82 ? -14.969 -11.297 -2.742 1 65.31 82 SER A O 1
ATOM 618 N N . LEU A 1 83 ? -14.195 -9.625 -1.461 1 62.69 83 LEU A N 1
ATOM 619 C CA . LEU A 1 83 ? -14.203 -10.438 -0.249 1 62.69 83 LEU A CA 1
ATOM 620 C C . LEU A 1 83 ? -15.633 -10.734 0.196 1 62.69 83 LEU A C 1
ATOM 622 O O . LEU A 1 83 ? -15.93 -11.844 0.643 1 62.69 83 LEU A O 1
ATOM 626 N N . ASP A 1 84 ? -16.375 -9.672 0.228 1 61.09 84 ASP A N 1
ATOM 627 C CA . ASP A 1 84 ? -17.781 -9.844 0.574 1 61.09 84 ASP A CA 1
ATOM 628 C C . ASP A 1 84 ? -18.453 -10.844 -0.358 1 61.09 84 ASP A C 1
ATOM 630 O O . ASP A 1 84 ? -19.234 -11.688 0.089 1 61.09 84 ASP A O 1
ATOM 634 N N . ALA A 1 85 ? -18.094 -10.672 -1.562 1 60.12 85 ALA A N 1
ATOM 635 C CA . ALA A 1 85 ? -18.656 -11.617 -2.523 1 60.12 85 ALA A CA 1
ATOM 636 C C . ALA A 1 85 ? -18.156 -13.039 -2.236 1 60.12 85 ALA A C 1
ATOM 638 O O . ALA A 1 85 ? -18.922 -14 -2.367 1 60.12 85 ALA A O 1
ATOM 639 N N . ALA A 1 86 ? -17.016 -13.086 -1.812 1 57.41 86 ALA A N 1
ATOM 640 C CA . ALA A 1 86 ? -16.484 -14.391 -1.458 1 57.41 86 ALA A CA 1
ATOM 641 C C . ALA A 1 86 ? -17.125 -14.93 -0.187 1 57.41 86 ALA A C 1
ATOM 643 O O . ALA A 1 86 ? -17.438 -16.125 -0.097 1 57.41 86 ALA A O 1
ATOM 644 N N . ARG A 1 87 ? -17.203 -14.078 0.727 1 59.16 87 ARG A N 1
ATOM 645 C CA . ARG A 1 87 ? -17.875 -14.461 1.96 1 59.16 87 ARG A CA 1
ATOM 646 C C . ARG A 1 87 ? -19.328 -14.867 1.684 1 59.16 87 ARG A C 1
ATOM 648 O O . ARG A 1 87 ? -19.812 -15.844 2.25 1 59.16 87 ARG A O 1
ATOM 655 N N . GLU A 1 88 ? -19.938 -13.93 0.982 1 58.25 88 GLU A N 1
ATOM 656 C CA . GLU A 1 88 ? -21.312 -14.273 0.627 1 58.25 88 GLU A CA 1
ATOM 657 C C . GLU A 1 88 ? -21.391 -15.625 -0.076 1 58.25 88 GLU A C 1
ATOM 659 O O . GLU A 1 88 ? -22.312 -16.406 0.161 1 58.25 88 GLU A O 1
ATOM 664 N N . ARG A 1 89 ? -20.438 -15.789 -0.906 1 53.53 89 ARG A N 1
ATOM 665 C CA . ARG A 1 89 ? -20.391 -17.078 -1.572 1 53.53 89 ARG A CA 1
ATOM 666 C C . ARG A 1 89 ? -20.125 -18.203 -0.57 1 53.53 89 ARG A C 1
ATOM 668 O O . ARG A 1 89 ? -20.719 -19.281 -0.656 1 53.53 89 ARG A O 1
ATOM 675 N N . LEU A 1 90 ? -19.281 -17.938 0.333 1 53.44 90 LEU A N 1
ATOM 676 C CA . LEU A 1 90 ? -18.969 -18.922 1.369 1 53.44 90 LEU A CA 1
ATOM 677 C C . LEU A 1 90 ? -20.172 -19.141 2.285 1 53.44 90 LEU A C 1
ATOM 679 O O . LEU A 1 90 ? -20.484 -20.266 2.65 1 53.44 90 LEU A O 1
ATOM 683 N N . ASP A 1 91 ? -20.734 -17.969 2.744 1 55.41 91 ASP A N 1
ATOM 684 C CA . ASP A 1 91 ? -21.922 -18.047 3.568 1 55.41 91 ASP A CA 1
ATOM 685 C C . ASP A 1 91 ? -23.047 -18.812 2.846 1 55.41 91 ASP A C 1
ATOM 687 O O . ASP A 1 91 ? -23.766 -19.594 3.459 1 55.41 91 ASP A O 1
ATOM 691 N N . SER A 1 92 ? -23.188 -18.469 1.596 1 53.5 92 SER A N 1
ATOM 692 C CA . SER A 1 92 ? -24.188 -19.156 0.804 1 53.5 92 SER A CA 1
ATOM 693 C C . SER A 1 92 ? -23.906 -20.656 0.717 1 53.5 92 SER A C 1
ATOM 695 O O . SER A 1 92 ? -24.828 -21.469 0.78 1 53.5 92 SER A O 1
ATOM 697 N N . ILE A 1 93 ? -22.703 -20.984 0.589 1 48.66 93 ILE A N 1
ATOM 698 C CA . ILE A 1 93 ? -22.312 -22.391 0.549 1 48.66 93 ILE A CA 1
ATOM 699 C C . ILE A 1 93 ? -22.547 -23.031 1.912 1 48.66 93 ILE A C 1
ATOM 701 O O . ILE A 1 93 ? -23.062 -24.141 1.996 1 48.66 93 ILE A O 1
ATOM 705 N N . GLN A 1 94 ? -22.141 -22.344 2.891 1 50.44 94 GLN A N 1
ATOM 706 C CA . GLN A 1 94 ? -22.359 -22.859 4.242 1 50.44 94 GLN A CA 1
ATOM 707 C C . GLN A 1 94 ? -23.844 -23.047 4.52 1 50.44 94 GLN A C 1
ATOM 709 O O . GLN A 1 94 ? -24.25 -24.047 5.113 1 50.44 94 GLN A O 1
ATOM 714 N N . THR A 1 95 ? -24.562 -22 4.234 1 53.62 95 THR A N 1
ATOM 715 C CA . THR A 1 95 ? -26 -22.109 4.406 1 53.62 95 THR A CA 1
ATOM 716 C C . THR A 1 95 ? -26.562 -23.266 3.582 1 53.62 95 THR A C 1
ATOM 718 O O . THR A 1 95 ? -27.438 -24.016 4.051 1 53.62 95 THR A O 1
ATOM 721 N N . ARG A 1 96 ? -26.078 -23.391 2.428 1 50.5 96 ARG A N 1
ATOM 722 C CA . ARG A 1 96 ? -26.547 -24.484 1.586 1 50.5 96 ARG A CA 1
ATOM 723 C C . ARG A 1 96 ? -26.141 -25.828 2.17 1 50.5 96 ARG A C 1
ATOM 725 O O . ARG A 1 96 ? -26.906 -26.812 2.092 1 50.5 96 ARG A O 1
ATOM 732 N N . LEU A 1 97 ? -25.016 -25.828 2.725 1 51.47 97 LEU A N 1
ATOM 733 C CA . LEU A 1 97 ? -24.547 -27.078 3.318 1 51.47 97 LEU A CA 1
ATOM 734 C C . LEU A 1 97 ? -25.281 -27.375 4.625 1 51.47 97 LEU A C 1
ATOM 736 O O . LEU A 1 97 ? -25.547 -28.531 4.949 1 51.47 97 LEU A O 1
ATOM 740 N N . THR A 1 98 ? -25.484 -26.25 5.344 1 55.19 98 THR A N 1
ATOM 741 C CA . THR A 1 98 ? -26.203 -26.453 6.59 1 55.19 98 THR A CA 1
ATOM 742 C C . THR A 1 98 ? -27.688 -26.75 6.32 1 55.19 98 THR A C 1
ATOM 744 O O . THR A 1 98 ? -28.328 -27.453 7.098 1 55.19 98 THR A O 1
ATOM 747 N N . ASN A 1 99 ? -28.141 -26.062 5.328 1 50.59 99 ASN A N 1
ATOM 748 C CA . ASN A 1 99 ? -29.547 -26.328 5.023 1 50.59 99 ASN A CA 1
ATOM 749 C C . ASN A 1 99 ? -29.703 -27.641 4.27 1 50.59 99 ASN A C 1
ATOM 751 O O . ASN A 1 99 ? -30.828 -28.109 4.059 1 50.59 99 ASN A O 1
ATOM 755 N N . GLN A 1 100 ? -28.578 -28.141 3.816 1 44.22 100 GLN A N 1
ATOM 756 C CA . GLN A 1 100 ? -28.766 -29.5 3.336 1 44.22 100 GLN A CA 1
ATOM 757 C C . GLN A 1 100 ? -28.688 -30.5 4.484 1 44.22 100 GLN A C 1
ATOM 759 O O . GLN A 1 100 ? -27.875 -30.344 5.406 1 44.22 100 GLN A O 1
ATOM 764 N N . MET B 1 1 ? 21.719 15.883 -11.07 1 32.69 1 MET B N 1
ATOM 765 C CA . MET B 1 1 ? 21.281 15.836 -9.68 1 32.69 1 MET B CA 1
ATOM 766 C C . MET B 1 1 ? 20.859 14.422 -9.289 1 32.69 1 MET B C 1
ATOM 768 O O . MET B 1 1 ? 20.266 13.703 -10.094 1 32.69 1 MET B O 1
ATOM 772 N N . THR B 1 2 ? 21.469 13.68 -8.258 1 34.12 2 THR B N 1
ATOM 773 C CA . THR B 1 2 ? 21.547 12.367 -7.625 1 34.12 2 THR B CA 1
ATOM 774 C C . THR B 1 2 ? 20.156 11.781 -7.438 1 34.12 2 THR B C 1
ATOM 776 O O . THR B 1 2 ? 19.484 12.07 -6.441 1 34.12 2 THR B O 1
ATOM 779 N N . ALA B 1 3 ? 19.359 11.977 -8.328 1 40.47 3 ALA B N 1
ATOM 780 C CA . ALA B 1 3 ? 18.047 11.32 -8.359 1 40.47 3 ALA B CA 1
ATOM 781 C C . ALA B 1 3 ? 18.156 9.875 -7.891 1 40.47 3 ALA B C 1
ATOM 783 O O . ALA B 1 3 ? 18.625 9.008 -8.633 1 40.47 3 ALA B O 1
ATOM 784 N N . ASN B 1 4 ? 18.875 9.531 -6.586 1 46.22 4 ASN B N 1
ATOM 785 C CA . ASN B 1 4 ? 19.688 8.547 -5.883 1 46.22 4 ASN B CA 1
ATOM 786 C C . ASN B 1 4 ? 19 7.188 -5.812 1 46.22 4 ASN B C 1
ATOM 788 O O . ASN B 1 4 ? 17.781 7.102 -5.898 1 46.22 4 ASN B O 1
ATOM 792 N N . ALA B 1 5 ? 19.641 6.137 -6.117 1 50.78 5 ALA B N 1
ATOM 793 C CA . ALA B 1 5 ? 19.453 4.691 -5.992 1 50.78 5 ALA B CA 1
ATOM 794 C C . ALA B 1 5 ? 18.438 4.359 -4.906 1 50.78 5 ALA B C 1
ATOM 796 O O . ALA B 1 5 ? 17.703 3.373 -5.012 1 50.78 5 ALA B O 1
ATOM 797 N N . THR B 1 6 ? 18.484 5.219 -3.879 1 53.19 6 THR B N 1
ATOM 798 C CA . THR B 1 6 ? 17.672 4.992 -2.688 1 53.19 6 THR B CA 1
ATOM 799 C C . THR B 1 6 ? 16.188 4.988 -3.037 1 53.19 6 THR B C 1
ATOM 801 O O . THR B 1 6 ? 15.422 4.172 -2.514 1 53.19 6 THR B O 1
ATOM 804 N N . THR B 1 7 ? 15.75 5.766 -4.176 1 68.25 7 THR B N 1
ATOM 805 C CA . THR B 1 7 ? 14.328 5.895 -4.445 1 68.25 7 THR B CA 1
ATOM 806 C C . THR B 1 7 ? 13.859 4.805 -5.41 1 68.25 7 THR B C 1
ATOM 808 O O . THR B 1 7 ? 12.656 4.574 -5.555 1 68.25 7 THR B O 1
ATOM 811 N N . LYS B 1 8 ? 14.836 4.066 -5.785 1 88 8 LYS B N 1
ATOM 812 C CA . LYS B 1 8 ? 14.477 3.09 -6.809 1 88 8 LYS B CA 1
ATOM 813 C C . LYS B 1 8 ? 13.773 1.883 -6.191 1 88 8 LYS B C 1
ATOM 815 O O . LYS B 1 8 ? 12.773 1.402 -6.723 1 88 8 LYS B O 1
ATOM 820 N N . SER B 1 9 ? 14.336 1.483 -5.02 1 93.62 9 SER B N 1
ATOM 821 C CA . SER B 1 9 ? 13.727 0.334 -4.363 1 93.62 9 SER B CA 1
ATOM 822 C C . SER B 1 9 ? 12.328 0.673 -3.85 1 93.62 9 SER B C 1
ATOM 824 O O . SER B 1 9 ? 11.438 -0.175 -3.859 1 93.62 9 SER B O 1
ATOM 826 N N . ALA B 1 10 ? 12.203 1.896 -3.426 1 95.62 10 ALA B N 1
ATOM 827 C CA . ALA B 1 10 ? 10.891 2.357 -2.982 1 95.62 10 ALA B CA 1
ATOM 828 C C . ALA B 1 10 ? 9.875 2.311 -4.121 1 95.62 10 ALA B C 1
ATOM 830 O O . ALA B 1 10 ? 8.75 1.837 -3.945 1 95.62 10 ALA B O 1
ATOM 831 N N . GLU B 1 11 ? 10.297 2.695 -5.227 1 96 11 GLU B N 1
ATOM 832 C CA . GLU B 1 11 ? 9.414 2.688 -6.391 1 96 11 GLU B CA 1
ATOM 833 C C . GLU B 1 11 ? 9.086 1.261 -6.82 1 96 11 GLU B C 1
ATOM 835 O O . GLU B 1 11 ? 7.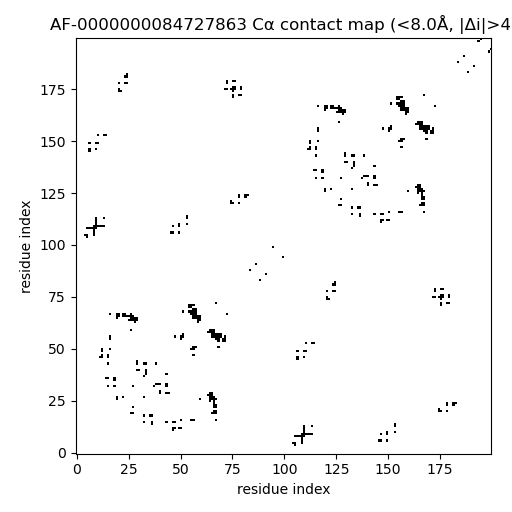934 0.961 -7.156 1 96 11 GLU B O 1
ATOM 840 N N . LYS B 1 12 ? 10.016 0.463 -6.816 1 96.44 12 LYS B N 1
ATOM 841 C CA . LYS B 1 12 ? 9.828 -0.902 -7.297 1 96.44 12 LYS B CA 1
ATOM 842 C C . LYS B 1 12 ? 8.875 -1.682 -6.395 1 96.44 12 LYS B C 1
ATOM 844 O O . LYS B 1 12 ? 8.031 -2.436 -6.879 1 96.44 12 LYS B O 1
ATOM 849 N N . VAL B 1 13 ? 9.039 -1.543 -5.102 1 97.19 13 VAL B N 1
ATOM 850 C CA . VAL B 1 13 ? 8.156 -2.279 -4.203 1 97.19 13 VAL B CA 1
ATOM 851 C C . VAL B 1 13 ? 6.723 -1.784 -4.363 1 97.19 13 VAL B C 1
ATOM 853 O O . VAL B 1 13 ? 5.777 -2.572 -4.297 1 97.19 13 VAL B O 1
ATOM 856 N N . LEU B 1 14 ? 6.594 -0.51 -4.574 1 96.31 14 LEU B N 1
ATOM 857 C CA . LEU B 1 14 ? 5.266 0.053 -4.793 1 96.31 14 LEU B CA 1
ATOM 858 C C . LEU B 1 14 ? 4.688 -0.422 -6.125 1 96.31 14 LEU B C 1
ATOM 860 O O . LEU B 1 14 ? 3.477 -0.61 -6.246 1 96.31 14 LEU B O 1
ATOM 864 N N . GLU B 1 15 ? 5.512 -0.597 -7.102 1 96.56 15 GLU B N 1
ATOM 865 C CA . GLU B 1 15 ? 5.066 -1.15 -8.375 1 96.56 15 GLU B CA 1
ATOM 866 C C . GLU B 1 15 ? 4.508 -2.559 -8.203 1 96.56 15 GLU B C 1
ATOM 868 O O . GLU B 1 15 ? 3.447 -2.883 -8.742 1 96.56 15 GLU B O 1
ATOM 873 N N . VAL B 1 16 ? 5.211 -3.33 -7.461 1 97.19 16 VAL B N 1
ATOM 874 C CA . VAL B 1 16 ? 4.75 -4.688 -7.188 1 97.19 16 VAL B CA 1
ATOM 875 C C . VAL B 1 16 ? 3.416 -4.641 -6.445 1 97.19 16 VAL B C 1
ATOM 877 O O . VAL B 1 16 ? 2.48 -5.363 -6.797 1 97.19 16 VAL B O 1
ATOM 880 N N . LEU B 1 17 ? 3.299 -3.773 -5.469 1 95.44 17 LEU B N 1
ATOM 881 C CA . LEU B 1 17 ? 2.062 -3.631 -4.707 1 95.44 17 LEU B CA 1
ATOM 882 C C . LEU B 1 17 ? 0.917 -3.186 -5.613 1 95.44 17 LEU B C 1
ATOM 884 O O . LEU B 1 17 ? -0.189 -3.723 -5.531 1 95.44 17 LEU B O 1
ATOM 888 N N . ASN B 1 18 ? 1.22 -2.256 -6.441 1 93.44 18 ASN B N 1
ATOM 889 C CA . ASN B 1 18 ? 0.213 -1.745 -7.367 1 93.44 18 ASN B CA 1
ATOM 890 C C . ASN B 1 18 ? -0.359 -2.857 -8.242 1 93.44 18 ASN B C 1
ATOM 892 O O . ASN B 1 18 ? -1.573 -2.938 -8.438 1 93.44 18 ASN B O 1
ATOM 896 N N . VAL B 1 19 ? 0.45 -3.713 -8.734 1 94.12 19 VAL B N 1
ATOM 897 C CA . VAL B 1 19 ? 0.013 -4.832 -9.562 1 94.12 19 VAL B CA 1
ATOM 898 C C . VAL B 1 19 ? -0.831 -5.793 -8.727 1 94.12 19 VAL B C 1
ATOM 900 O O . VAL B 1 19 ? -1.878 -6.262 -9.18 1 94.12 19 VAL B O 1
ATOM 903 N N . LEU B 1 20 ? -0.432 -6.027 -7.484 1 93.56 20 LEU B N 1
ATOM 904 C CA . LEU B 1 20 ? -1.142 -6.957 -6.613 1 93.56 20 LEU B CA 1
ATOM 905 C C . LEU B 1 20 ? -2.537 -6.438 -6.285 1 93.56 20 LEU B C 1
ATOM 907 O O . LEU B 1 20 ? -3.48 -7.219 -6.148 1 93.56 20 LEU B O 1
ATOM 911 N N . LEU B 1 21 ? -2.637 -5.145 -6.113 1 88 21 LEU B N 1
ATOM 912 C CA . LEU B 1 21 ? -3.893 -4.531 -5.691 1 88 21 LEU B CA 1
ATOM 913 C C . LEU B 1 21 ? -5.008 -4.844 -6.684 1 88 21 LEU B C 1
ATOM 915 O O . LEU B 1 21 ? -6.184 -4.887 -6.309 1 88 21 LEU B O 1
ATOM 919 N N . GLY B 1 22 ? -4.617 -5.219 -7.895 1 83.44 22 GLY B N 1
ATOM 920 C CA . GLY B 1 22 ? -5.598 -5.574 -8.906 1 83.44 22 GLY B CA 1
ATOM 921 C C . GLY B 1 22 ? -5.941 -7.051 -8.906 1 83.44 22 GLY B C 1
ATOM 922 O O . GLY B 1 22 ? -6.805 -7.492 -9.672 1 83.44 22 GLY B O 1
ATOM 923 N N . HIS B 1 23 ? -5.336 -7.805 -8.023 1 86.62 23 HIS B N 1
ATOM 924 C CA . HIS B 1 23 ? -5.477 -9.258 -8.07 1 86.62 23 HIS B CA 1
ATOM 925 C C . HIS B 1 23 ? -5.727 -9.836 -6.68 1 86.62 23 HIS B C 1
ATOM 927 O O . HIS B 1 23 ? -5.078 -10.805 -6.281 1 86.62 23 HIS B O 1
ATOM 933 N N . PHE B 1 24 ? -6.715 -9.375 -5.992 1 80.19 24 PHE B N 1
ATOM 934 C CA . PHE B 1 24 ? -6.969 -9.742 -4.602 1 80.19 24 PHE B CA 1
ATOM 935 C C . PHE B 1 24 ? -7.586 -11.133 -4.512 1 80.19 24 PHE B C 1
ATOM 937 O O . PHE B 1 24 ? -7.191 -11.938 -3.668 1 80.19 24 PHE B O 1
ATOM 944 N N . ALA B 1 25 ? -8.484 -11.43 -5.391 1 77.69 25 ALA B N 1
ATOM 945 C CA . ALA B 1 25 ? -9.273 -12.648 -5.293 1 77.69 25 ALA B CA 1
ATOM 946 C C . ALA B 1 25 ? -8.414 -13.883 -5.574 1 77.69 25 ALA B C 1
ATOM 948 O O . ALA B 1 25 ? -8.43 -14.844 -4.797 1 77.69 25 ALA B O 1
ATOM 949 N N . HIS B 1 26 ? -7.59 -13.836 -6.648 1 85.62 26 HIS B N 1
ATOM 950 C CA . HIS B 1 26 ? -6.906 -15.047 -7.078 1 85.62 26 HIS B CA 1
ATOM 951 C C . HIS B 1 26 ? -5.398 -14.938 -6.879 1 85.62 26 HIS B C 1
ATOM 953 O O . HIS B 1 26 ? -4.68 -15.938 -6.934 1 85.62 26 HIS B O 1
ATOM 959 N N . GLY B 1 27 ? -4.984 -13.656 -6.555 1 92.44 27 GLY B N 1
ATOM 960 C CA . GLY B 1 27 ? -3.559 -13.461 -6.355 1 92.44 27 GLY B CA 1
ATOM 961 C C . GLY B 1 27 ? -2.742 -13.688 -7.613 1 92.44 27 GLY B C 1
ATOM 962 O O . GLY B 1 27 ? -3.301 -13.828 -8.703 1 92.44 27 GLY B O 1
ATOM 963 N N . LEU B 1 28 ? -1.439 -13.578 -7.504 1 97.19 28 LEU B N 1
ATOM 964 C CA . LEU B 1 28 ? -0.504 -13.781 -8.602 1 97.19 28 LEU B CA 1
ATOM 965 C C . LEU B 1 28 ? 0.654 -14.68 -8.18 1 97.19 28 LEU B C 1
ATOM 967 O O . LEU B 1 28 ? 1.032 -14.695 -7.004 1 97.19 28 LEU B O 1
ATOM 971 N N . THR B 1 29 ? 1.159 -15.375 -9.156 1 97.94 29 THR B N 1
ATOM 972 C CA . THR B 1 29 ? 2.41 -16.094 -8.922 1 97.94 29 THR B CA 1
ATOM 973 C C . THR B 1 29 ? 3.604 -15.148 -9.078 1 97.94 29 THR B C 1
ATOM 975 O O . THR B 1 29 ? 3.49 -14.086 -9.688 1 97.94 29 THR B O 1
ATOM 978 N N . PRO B 1 30 ? 4.75 -15.578 -8.5 1 97.75 30 PRO B N 1
ATOM 979 C CA . PRO B 1 30 ? 5.953 -14.773 -8.734 1 97.75 30 PRO B CA 1
ATOM 980 C C . PRO B 1 30 ? 6.246 -14.57 -10.227 1 97.75 30 PRO B C 1
ATOM 982 O O . PRO B 1 30 ? 6.688 -13.492 -10.625 1 97.75 30 PRO B O 1
ATOM 985 N N . GLY B 1 31 ? 5.977 -15.555 -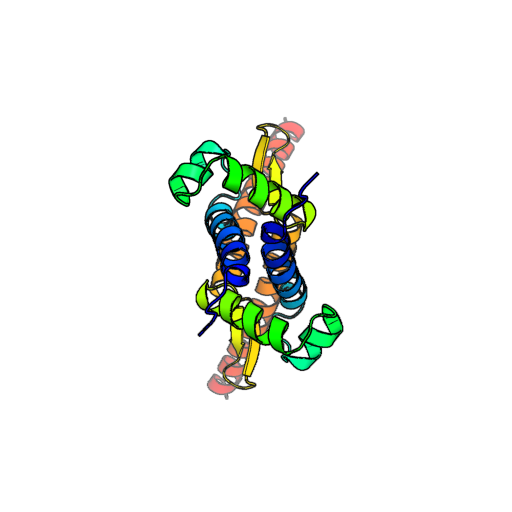10.977 1 98.06 31 GLY B N 1
ATOM 986 C CA . GLY B 1 31 ? 6.18 -15.445 -12.414 1 98.06 31 GLY B CA 1
ATOM 987 C C . GLY B 1 31 ? 5.277 -14.422 -13.07 1 98.06 31 GLY B C 1
ATOM 988 O O . GLY B 1 31 ? 5.723 -13.641 -13.906 1 98.06 31 GLY B O 1
ATOM 989 N N . GLU B 1 32 ? 4.016 -14.406 -12.758 1 98.19 32 GLU B N 1
ATOM 990 C CA . GLU B 1 32 ? 3.062 -13.422 -13.266 1 98.19 32 GLU B CA 1
ATOM 991 C C . GLU B 1 32 ? 3.447 -12.008 -12.844 1 98.19 32 GLU B C 1
ATOM 993 O O . GLU B 1 32 ? 3.305 -11.062 -13.625 1 98.19 32 GLU B O 1
ATOM 998 N N . LEU B 1 33 ? 3.951 -11.875 -11.656 1 98.19 33 LEU B N 1
ATOM 999 C CA . LEU B 1 33 ? 4.41 -10.578 -11.164 1 98.19 33 LEU B CA 1
ATOM 1000 C C . LEU B 1 33 ? 5.613 -10.086 -11.969 1 98.19 33 LEU B C 1
ATOM 1002 O O . LEU B 1 33 ? 5.711 -8.898 -12.289 1 98.19 33 LEU B O 1
ATOM 1006 N N . THR B 1 34 ? 6.527 -11 -12.266 1 98.38 34 THR B N 1
ATOM 1007 C CA . THR B 1 34 ? 7.691 -10.648 -13.078 1 98.38 34 THR B CA 1
ATOM 1008 C C . THR B 1 34 ? 7.258 -10.094 -14.43 1 98.38 34 THR B C 1
ATOM 1010 O O . THR B 1 34 ? 7.75 -9.047 -14.859 1 98.38 34 THR B O 1
ATOM 1013 N N . LYS B 1 35 ? 6.316 -10.719 -15.047 1 98.06 35 LYS B N 1
ATOM 1014 C CA . LYS B 1 35 ? 5.816 -10.297 -16.359 1 98.06 35 LYS B CA 1
ATOM 1015 C C . LYS B 1 35 ? 5.102 -8.953 -16.266 1 98.06 35 LYS B C 1
ATOM 1017 O O . LYS B 1 35 ? 5.277 -8.094 -17.125 1 98.06 35 LYS B O 1
ATOM 1022 N N . ALA B 1 36 ? 4.414 -8.758 -15.219 1 97.19 36 ALA B N 1
ATOM 1023 C CA . ALA B 1 36 ? 3.574 -7.574 -15.07 1 97.19 36 ALA B CA 1
ATOM 1024 C C . ALA B 1 36 ? 4.414 -6.352 -14.703 1 97.19 36 ALA B C 1
ATOM 1026 O O . ALA B 1 36 ? 4.02 -5.215 -14.977 1 97.19 36 ALA B O 1
ATOM 1027 N N . THR B 1 37 ? 5.562 -6.469 -14.031 1 96.88 37 THR B N 1
ATOM 1028 C CA . THR B 1 37 ? 6.348 -5.344 -13.531 1 96.88 37 THR B CA 1
ATOM 1029 C C . THR B 1 37 ? 7.625 -5.176 -14.352 1 96.88 37 THR B C 1
ATOM 1031 O O . THR B 1 37 ? 8.297 -4.145 -14.258 1 96.88 37 THR B O 1
ATOM 1034 N N . ASN B 1 38 ? 8.031 -6.207 -15.062 1 96.06 38 ASN B N 1
ATOM 1035 C CA . ASN B 1 38 ? 9.281 -6.262 -15.805 1 96.06 38 ASN B CA 1
ATOM 1036 C C . ASN B 1 38 ? 10.492 -6.273 -14.875 1 96.06 38 ASN B C 1
ATOM 1038 O O . ASN B 1 38 ? 11.555 -5.762 -15.219 1 96.06 38 ASN B O 1
ATOM 1042 N N . LEU B 1 39 ? 10.273 -6.688 -13.688 1 96.44 39 LEU B N 1
ATOM 1043 C CA . LEU B 1 39 ? 11.352 -6.91 -12.727 1 96.44 39 LEU B CA 1
ATOM 1044 C C . LEU B 1 39 ? 11.844 -8.352 -12.789 1 96.44 39 LEU B C 1
ATOM 1046 O O . LEU B 1 39 ? 11.102 -9.25 -13.18 1 96.44 39 LEU B O 1
ATOM 1050 N N . SER B 1 40 ? 13.047 -8.547 -12.352 1 97.19 40 SER B N 1
ATOM 1051 C CA . SER B 1 40 ? 13.609 -9.898 -12.344 1 97.19 40 SER B CA 1
ATOM 1052 C C . SER B 1 40 ? 12.969 -10.758 -11.258 1 97.19 40 SER B C 1
ATOM 1054 O O . SER B 1 40 ? 12.484 -10.234 -10.25 1 97.19 40 SER B O 1
ATOM 1056 N N . PRO B 1 41 ? 13.008 -12.055 -11.461 1 97.38 41 PRO B N 1
ATOM 1057 C CA . PRO B 1 41 ? 12.5 -12.945 -10.422 1 97.38 41 PRO B CA 1
ATOM 1058 C C . PRO B 1 41 ? 13.148 -12.703 -9.062 1 97.38 41 PRO B C 1
ATOM 1060 O O . PRO B 1 41 ? 12.484 -12.781 -8.023 1 97.38 41 PRO B O 1
ATOM 1063 N N . SER B 1 42 ? 14.422 -12.43 -9.078 1 96.56 42 SER B N 1
ATOM 1064 C CA . SER B 1 42 ? 15.109 -12.148 -7.828 1 96.56 42 SER B CA 1
ATOM 1065 C C . SER B 1 42 ? 14.555 -10.898 -7.156 1 96.56 42 SER B C 1
ATOM 1067 O O . SER B 1 42 ? 14.398 -10.859 -5.934 1 96.56 42 SER B O 1
ATOM 1069 N N . ASN B 1 43 ? 14.273 -9.844 -7.918 1 95.38 43 ASN B N 1
ATOM 1070 C CA . ASN B 1 43 ? 13.648 -8.641 -7.395 1 95.38 43 ASN B CA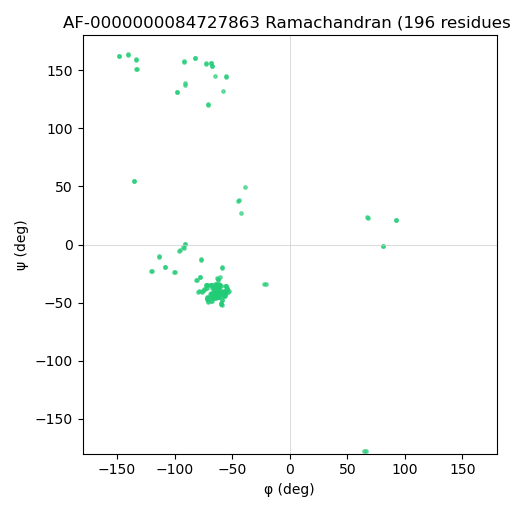 1
ATOM 1071 C C . ASN B 1 43 ? 12.25 -8.93 -6.844 1 95.38 43 ASN B C 1
ATOM 1073 O O . ASN B 1 43 ? 11.906 -8.477 -5.75 1 95.38 43 ASN B O 1
ATOM 1077 N N . ILE B 1 44 ? 11.469 -9.703 -7.625 1 97.5 44 ILE B N 1
ATOM 1078 C CA . ILE B 1 44 ? 10.109 -10.039 -7.207 1 97.5 44 ILE B CA 1
ATOM 1079 C C . ILE B 1 44 ? 10.148 -10.766 -5.863 1 97.5 44 ILE B C 1
ATOM 1081 O O . ILE B 1 44 ? 9.398 -10.43 -4.945 1 97.5 44 ILE B O 1
ATOM 1085 N N . THR B 1 45 ? 11.008 -11.727 -5.801 1 97 45 THR B N 1
ATOM 1086 C CA . THR B 1 45 ? 11.133 -12.477 -4.559 1 97 45 THR B CA 1
ATOM 1087 C C . THR B 1 45 ? 11.445 -11.547 -3.391 1 97 45 THR B C 1
ATOM 1089 O O . THR B 1 45 ? 10.812 -11.633 -2.334 1 97 45 THR B O 1
ATOM 1092 N N . ARG B 1 46 ? 12.266 -10.609 -3.584 1 96.69 46 ARG B N 1
ATOM 1093 C CA . ARG B 1 46 ? 12.688 -9.688 -2.531 1 96.69 46 ARG B CA 1
ATOM 1094 C C . ARG B 1 46 ? 11.562 -8.727 -2.16 1 96.69 46 ARG B C 1
ATOM 1096 O O . ARG B 1 46 ? 11.305 -8.5 -0.977 1 96.69 46 ARG B O 1
ATOM 1103 N N . TYR B 1 47 ? 10.977 -8.203 -3.146 1 96.94 47 TYR B N 1
ATOM 1104 C CA . TYR B 1 47 ? 9.961 -7.188 -2.881 1 96.94 47 TYR B CA 1
ATOM 1105 C C . TYR B 1 47 ? 8.695 -7.824 -2.32 1 96.94 47 TYR B C 1
ATOM 1107 O O . TYR B 1 47 ? 8.016 -7.234 -1.471 1 96.94 47 TYR B O 1
ATOM 1115 N N . VAL B 1 48 ? 8.391 -9 -2.781 1 97.56 48 VAL B N 1
ATOM 1116 C CA . VAL B 1 48 ? 7.262 -9.727 -2.205 1 97.56 48 VAL B CA 1
ATOM 1117 C C . VAL B 1 48 ? 7.543 -10.039 -0.737 1 97.56 48 VAL B C 1
ATOM 1119 O O . VAL B 1 48 ? 6.672 -9.852 0.119 1 97.56 48 VAL B O 1
ATOM 1122 N N . ALA B 1 49 ? 8.734 -10.484 -0.453 1 97.31 49 ALA B N 1
ATOM 1123 C CA . ALA B 1 49 ? 9.109 -10.75 0.932 1 97.31 49 ALA B CA 1
ATOM 1124 C C . ALA B 1 49 ? 8.992 -9.492 1.787 1 97.31 49 ALA B C 1
ATOM 1126 O O . ALA B 1 49 ? 8.523 -9.555 2.928 1 97.31 49 ALA B O 1
ATOM 1127 N N . THR B 1 50 ? 9.383 -8.406 1.284 1 96.88 50 THR B N 1
ATOM 1128 C CA . THR B 1 50 ? 9.281 -7.129 1.989 1 96.88 50 THR B CA 1
ATOM 1129 C C . THR B 1 50 ? 7.82 -6.758 2.236 1 96.88 50 THR B C 1
ATOM 1131 O O . THR B 1 50 ? 7.453 -6.359 3.342 1 96.88 50 THR B O 1
ATOM 1134 N N . LEU B 1 51 ? 7.008 -6.902 1.212 1 97.12 51 LEU B N 1
ATOM 1135 C CA . LEU B 1 51 ? 5.586 -6.613 1.331 1 97.12 51 LEU B CA 1
ATOM 1136 C C . LEU B 1 51 ? 4.934 -7.508 2.383 1 97.12 51 LEU B C 1
ATOM 1138 O O . LEU B 1 51 ? 4.109 -7.043 3.172 1 97.12 51 LEU B O 1
ATOM 1142 N N . GLU B 1 52 ? 5.328 -8.734 2.381 1 96.38 52 GLU B N 1
ATOM 1143 C CA . GLU B 1 52 ? 4.793 -9.672 3.363 1 96.38 52 GLU B CA 1
ATOM 1144 C C . GLU B 1 52 ? 5.242 -9.305 4.777 1 96.38 52 GLU B C 1
ATOM 1146 O O . GLU B 1 52 ? 4.426 -9.266 5.699 1 96.38 52 GLU B O 1
ATOM 1151 N N . ALA B 1 53 ? 6.508 -9.016 4.914 1 95.88 53 ALA B N 1
ATOM 1152 C CA . ALA B 1 53 ? 7.074 -8.695 6.219 1 95.88 53 ALA B CA 1
ATOM 1153 C C . ALA B 1 53 ? 6.43 -7.438 6.797 1 95.88 53 ALA B C 1
ATOM 1155 O O . ALA B 1 53 ? 6.246 -7.332 8.016 1 95.88 53 ALA B O 1
ATOM 1156 N N . MET B 1 54 ? 6.008 -6.547 5.965 1 95.12 54 MET B N 1
ATOM 1157 C CA . MET B 1 54 ? 5.465 -5.266 6.41 1 95.12 54 MET B CA 1
ATOM 1158 C C . MET B 1 54 ? 3.943 -5.32 6.488 1 95.12 54 MET B C 1
ATOM 1160 O O . MET B 1 54 ? 3.299 -4.32 6.812 1 95.12 54 MET B O 1
ATOM 1164 N N . GLY B 1 55 ? 3.34 -6.445 6.051 1 92.69 55 GLY B N 1
ATOM 1165 C CA . GLY B 1 55 ?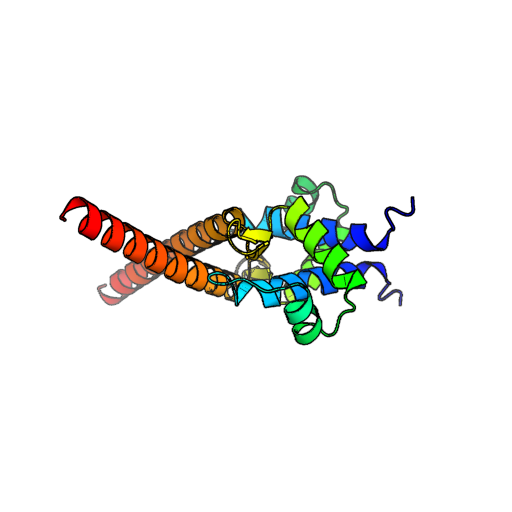 1.914 -6.664 6.238 1 92.69 55 GLY B CA 1
ATOM 1166 C C . GLY B 1 55 ? 1.079 -6.184 5.066 1 92.69 55 GLY B C 1
ATOM 1167 O O . GLY B 1 55 ? -0.132 -5.992 5.195 1 92.69 55 GLY B O 1
ATOM 1168 N N . PHE B 1 56 ? 1.672 -6.043 3.904 1 93.38 56 PHE B N 1
ATOM 1169 C CA . PHE B 1 56 ? 0.956 -5.523 2.746 1 93.38 56 PHE B CA 1
ATOM 1170 C C . PHE B 1 56 ? 0.523 -6.66 1.825 1 93.38 56 PHE B C 1
ATOM 1172 O O . PHE B 1 56 ? -0.365 -6.484 0.988 1 93.38 56 PHE B O 1
ATOM 1179 N N . ALA B 1 57 ? 1.213 -7.766 1.913 1 95.12 57 ALA B N 1
ATOM 1180 C CA . ALA B 1 57 ? 0.881 -8.93 1.092 1 95.12 57 ALA B CA 1
ATOM 1181 C C . ALA B 1 57 ? 0.863 -10.203 1.928 1 95.12 57 ALA B C 1
ATOM 1183 O O . ALA B 1 57 ? 1.396 -10.234 3.039 1 95.12 57 ALA B O 1
ATOM 1184 N N . GLU B 1 58 ? 0.187 -11.148 1.387 1 94.88 58 GLU B N 1
ATOM 1185 C CA . GLU B 1 58 ? 0.156 -12.477 1.995 1 94.88 58 GLU B CA 1
ATOM 1186 C C . GLU B 1 58 ? 0.01 -13.57 0.937 1 94.88 58 GLU B C 1
ATOM 1188 O O . GLU B 1 58 ? -0.318 -13.281 -0.216 1 94.88 58 GLU B O 1
ATOM 1193 N N . ARG B 1 59 ? 0.339 -14.812 1.355 1 95.88 59 ARG B N 1
ATOM 1194 C CA . ARG B 1 59 ? 0.14 -15.969 0.478 1 95.88 59 ARG B CA 1
ATOM 1195 C C . ARG B 1 59 ? -1.239 -16.578 0.687 1 95.88 59 ARG B C 1
ATOM 1197 O O . ARG B 1 59 ? -1.697 -16.719 1.823 1 95.88 59 ARG B O 1
ATOM 1204 N N . ILE B 1 60 ? -1.893 -16.938 -0.398 1 90.31 60 ILE B N 1
ATOM 1205 C CA . ILE B 1 60 ? -3.133 -17.703 -0.302 1 90.31 60 ILE B CA 1
ATOM 1206 C C . ILE B 1 60 ? -2.83 -19.125 0.157 1 90.31 60 ILE B C 1
ATOM 1208 O O . ILE B 1 60 ? -2.057 -19.844 -0.486 1 90.31 60 ILE B O 1
ATOM 1212 N N . PRO B 1 61 ? -3.371 -19.484 1.235 1 90.19 61 PRO B N 1
ATOM 1213 C CA . PRO B 1 61 ? -3.008 -20.766 1.837 1 90.19 61 PRO B CA 1
ATOM 1214 C C . PRO B 1 61 ? -3.193 -21.953 0.878 1 90.19 61 PRO B C 1
ATOM 1216 O O . PRO B 1 61 ? -2.355 -22.844 0.835 1 90.19 61 PRO B O 1
ATOM 1219 N N . GLU B 1 62 ? -4.18 -21.953 0.039 1 88.81 62 GLU B N 1
ATOM 1220 C CA . GLU B 1 62 ? -4.535 -23.078 -0.818 1 88.81 62 GLU B CA 1
ATOM 1221 C C . GLU B 1 62 ? -3.639 -23.141 -2.051 1 88.81 62 GLU B C 1
ATOM 1223 O O . GLU B 1 62 ? -3.352 -24.219 -2.562 1 88.81 62 GLU B O 1
ATOM 1228 N N . THR B 1 63 ? -3.186 -21.969 -2.502 1 92.38 63 THR B N 1
ATOM 1229 C CA . THR B 1 63 ? -2.553 -21.953 -3.814 1 92.38 63 THR B CA 1
ATOM 1230 C C . THR B 1 63 ? -1.111 -21.469 -3.713 1 92.38 63 THR B C 1
ATOM 1232 O O . THR B 1 63 ? -0.306 -21.688 -4.617 1 92.38 63 THR B O 1
ATOM 1235 N N . GLY B 1 64 ? -0.85 -20.719 -2.604 1 95.5 64 GLY B N 1
ATOM 1236 C CA . GLY B 1 64 ? 0.471 -20.125 -2.453 1 95.5 64 GLY B CA 1
ATOM 1237 C C . GLY B 1 64 ? 0.646 -18.844 -3.246 1 95.5 64 GLY B C 1
ATOM 1238 O O . GLY B 1 64 ? 1.718 -18.234 -3.221 1 95.5 64 GLY B O 1
ATOM 1239 N N . ARG B 1 65 ? -0.38 -18.438 -3.984 1 96.88 65 ARG B N 1
ATOM 1240 C CA . ARG B 1 65 ? -0.344 -17.203 -4.766 1 96.88 65 ARG B CA 1
ATOM 1241 C C . ARG B 1 65 ? -0.318 -15.977 -3.857 1 96.88 65 ARG B C 1
ATOM 1243 O O . ARG B 1 65 ? -0.749 -16.047 -2.703 1 96.88 65 ARG B O 1
ATOM 1250 N N . ILE B 1 66 ? 0.176 -14.945 -4.375 1 97.12 66 ILE B N 1
ATOM 1251 C CA . ILE B 1 66 ? 0.398 -13.727 -3.6 1 97.12 66 ILE B CA 1
ATOM 1252 C C . ILE B 1 66 ? -0.757 -12.758 -3.824 1 97.12 66 ILE B C 1
ATOM 1254 O O . ILE B 1 66 ? -1.154 -12.508 -4.965 1 97.12 66 ILE B O 1
ATOM 1258 N N . ARG B 1 67 ? -1.286 -12.242 -2.744 1 91.75 67 ARG B N 1
ATOM 1259 C CA . ARG B 1 67 ? -2.34 -11.234 -2.816 1 91.75 67 ARG B CA 1
ATOM 1260 C C . ARG B 1 67 ? -2.146 -10.164 -1.75 1 91.75 67 ARG B C 1
ATOM 1262 O O . ARG B 1 67 ? -1.312 -10.312 -0.855 1 91.75 67 ARG B O 1
ATOM 1269 N N . PRO B 1 68 ? -2.824 -9.008 -1.894 1 90.44 68 PRO B N 1
ATOM 1270 C CA . PRO B 1 68 ? -2.775 -8.047 -0.791 1 90.44 68 PRO B CA 1
ATOM 1271 C C . PRO B 1 68 ? -3.232 -8.648 0.537 1 90.44 68 PRO B C 1
ATOM 1273 O O . PRO B 1 68 ? -4.133 -9.484 0.561 1 90.44 68 PRO B O 1
ATOM 1276 N N . SER B 1 69 ? -2.604 -8.203 1.543 1 88.44 69 SER B N 1
ATOM 1277 C CA . SER B 1 69 ? -2.938 -8.75 2.855 1 88.44 69 SER B CA 1
ATOM 1278 C C . SER B 1 69 ? -4.348 -8.352 3.277 1 88.44 69 SER B C 1
ATOM 1280 O O . SER B 1 69 ? -4.832 -7.277 2.908 1 88.44 69 SER B O 1
ATOM 1282 N N . VAL B 1 70 ? -4.953 -9.086 4.07 1 77.5 70 VAL B N 1
ATOM 1283 C CA . VAL B 1 70 ? -6.266 -8.805 4.648 1 77.5 70 VAL B CA 1
ATOM 1284 C C . VAL B 1 70 ? -6.203 -7.516 5.469 1 77.5 70 VAL B C 1
ATOM 1286 O O . VAL B 1 70 ? -7.148 -6.723 5.465 1 77.5 70 VAL B O 1
ATOM 1289 N N . LYS B 1 71 ? -5.098 -7.309 6.07 1 79.44 71 LYS B N 1
ATOM 1290 C CA . LYS B 1 71 ? -4.902 -6.094 6.852 1 79.44 71 LYS B CA 1
ATOM 1291 C C . LYS B 1 71 ? -5.008 -4.852 5.973 1 79.44 71 LYS B C 1
ATOM 1293 O O . LYS B 1 71 ? -5.648 -3.867 6.352 1 79.44 71 LYS B O 1
ATOM 1298 N N . LEU B 1 72 ? -4.41 -5.004 4.879 1 79.94 72 LEU B N 1
ATOM 1299 C CA . LEU B 1 72 ? -4.508 -3.895 3.939 1 79.94 72 LEU B CA 1
ATOM 1300 C C . LEU B 1 72 ? -5.949 -3.693 3.48 1 79.94 72 LEU B C 1
ATOM 1302 O O . LEU B 1 72 ? -6.414 -2.559 3.361 1 79.94 72 LEU B O 1
ATOM 1306 N N . GLY B 1 73 ? -6.605 -4.738 3.309 1 72.69 73 GLY B N 1
ATOM 1307 C CA . GLY B 1 73 ? -8.016 -4.688 2.957 1 72.69 73 GLY B CA 1
ATOM 1308 C C . GLY B 1 73 ? -8.867 -4.02 4.016 1 72.69 73 GLY B C 1
ATOM 1309 O O . GLY B 1 73 ? -9.766 -3.238 3.695 1 72.69 73 GLY B O 1
ATOM 1310 N N . ARG B 1 74 ? -8.508 -4.301 5.156 1 72.5 74 ARG B N 1
ATOM 1311 C CA . ARG B 1 74 ? -9.258 -3.715 6.262 1 72.5 74 ARG B CA 1
ATOM 1312 C C . ARG B 1 74 ? -9.047 -2.205 6.328 1 72.5 74 ARG B C 1
ATOM 1314 O O . ARG B 1 74 ? -9.984 -1.451 6.602 1 72.5 74 ARG B O 1
ATOM 1321 N N . HIS B 1 75 ? -7.82 -1.824 6.164 1 72.75 75 HIS B N 1
ATOM 1322 C CA . HIS B 1 75 ? -7.551 -0.392 6.098 1 72.75 75 HIS B CA 1
ATOM 1323 C C . HIS B 1 75 ? -8.367 0.272 4.996 1 72.75 75 HIS B C 1
ATOM 1325 O O . HIS B 1 75 ? -8.922 1.357 5.195 1 72.75 75 HIS B O 1
ATOM 1331 N N . ALA B 1 76 ? -8.43 -0.434 3.971 1 64.5 76 ALA B N 1
ATOM 1332 C CA . ALA B 1 76 ? -9.164 0.081 2.818 1 64.5 76 ALA B CA 1
ATOM 1333 C C . ALA B 1 76 ? -10.641 0.262 3.148 1 64.5 76 ALA B C 1
ATOM 1335 O O . ALA B 1 76 ? -11.258 1.262 2.764 1 64.5 76 ALA B O 1
ATOM 1336 N N . VAL B 1 77 ? -11.141 -0.633 3.873 1 63.41 77 VAL B N 1
ATOM 1337 C CA . VAL B 1 77 ? -12.539 -0.582 4.285 1 63.41 77 VAL B CA 1
ATOM 1338 C C . VAL B 1 77 ? -12.758 0.612 5.211 1 63.41 77 VAL B C 1
ATOM 1340 O O . VAL B 1 77 ? -13.758 1.326 5.086 1 63.41 77 VAL B O 1
ATOM 1343 N N . ALA B 1 78 ? -11.875 0.741 6.027 1 67 78 ALA B N 1
ATOM 1344 C CA . ALA B 1 78 ? -11.984 1.844 6.977 1 67 78 ALA B CA 1
ATOM 1345 C C . ALA B 1 78 ? -11.953 3.191 6.262 1 67 78 ALA B C 1
ATOM 1347 O O . ALA B 1 78 ? -12.688 4.109 6.625 1 67 78 ALA B O 1
ATOM 1348 N N . ILE B 1 79 ? -11.219 3.209 5.25 1 63.69 79 ILE B N 1
ATOM 1349 C CA . ILE B 1 79 ? -11.086 4.43 4.461 1 63.69 79 ILE B CA 1
ATOM 1350 C C . ILE B 1 79 ? -12.406 4.723 3.748 1 63.69 79 ILE B C 1
ATOM 1352 O O . ILE B 1 79 ? -12.883 5.859 3.754 1 63.69 79 ILE B O 1
ATOM 1356 N N . LEU B 1 80 ? -12.977 3.715 3.232 1 60.81 80 LEU B N 1
ATOM 1357 C CA . LEU B 1 80 ? -14.227 3.861 2.5 1 60.81 80 LEU B CA 1
ATOM 1358 C C . LEU B 1 80 ? -15.352 4.301 3.434 1 60.81 80 LEU B C 1
ATOM 1360 O O . LEU B 1 80 ? -16.188 5.129 3.061 1 60.81 80 LEU B O 1
ATOM 1364 N N . ARG B 1 81 ? -15.328 3.684 4.512 1 63.78 81 ARG B N 1
ATOM 1365 C CA . ARG B 1 81 ? -16.344 4.055 5.488 1 63.78 81 ARG B CA 1
ATOM 1366 C C . ARG B 1 81 ? -16.219 5.52 5.891 1 63.78 81 ARG B C 1
ATOM 1368 O O . ARG B 1 81 ? -17.219 6.207 6.094 1 63.78 81 ARG B O 1
ATOM 1375 N N . SER B 1 82 ? -15.031 5.93 5.93 1 64.75 82 SER B N 1
ATOM 1376 C CA . SER B 1 82 ? -14.789 7.324 6.277 1 64.75 82 SER B CA 1
ATOM 1377 C C . SER B 1 82 ? -15.203 8.258 5.148 1 64.75 82 SER B C 1
ATOM 1379 O O . SER B 1 82 ? -15.75 9.336 5.398 1 64.75 82 SER B O 1
ATOM 1381 N N . LEU B 1 83 ? -15 7.785 3.947 1 61.91 83 LEU B N 1
ATO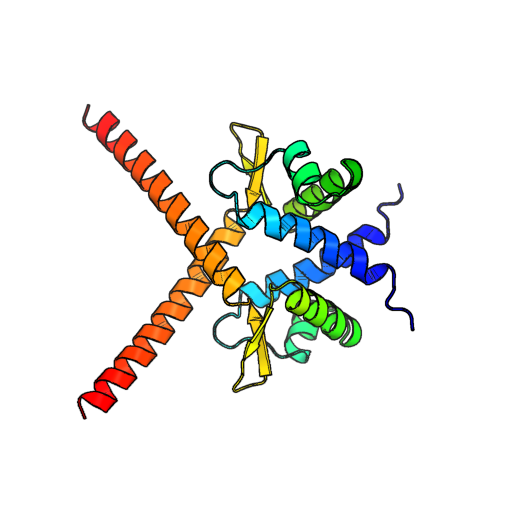M 1382 C CA . LEU B 1 83 ? -15.383 8.578 2.783 1 61.91 83 LEU B CA 1
ATOM 1383 C C . LEU B 1 83 ? -16.906 8.648 2.652 1 61.91 83 LEU B C 1
ATOM 1385 O O . LEU B 1 83 ? -17.453 9.695 2.301 1 61.91 83 LEU B O 1
ATOM 1389 N N . ASP B 1 84 ? -17.469 7.484 2.74 1 60.19 84 ASP B N 1
ATOM 1390 C CA . ASP B 1 84 ? -18.922 7.438 2.699 1 60.19 84 ASP B CA 1
ATOM 1391 C C . ASP B 1 84 ? -19.531 8.336 3.775 1 60.19 84 ASP B C 1
ATOM 1393 O O . ASP B 1 84 ? -20.516 9.047 3.521 1 60.19 84 ASP B O 1
ATOM 1397 N N . ALA B 1 85 ? -18.906 8.234 4.867 1 59.16 85 ALA B N 1
ATOM 1398 C CA . ALA B 1 85 ? -19.391 9.109 5.941 1 59.16 85 ALA B CA 1
ATOM 1399 C C . ALA B 1 85 ? -19.188 10.578 5.578 1 59.16 85 ALA B C 1
ATOM 1401 O O . ALA B 1 85 ? -20.031 11.414 5.883 1 59.16 85 ALA B O 1
ATOM 1402 N N . ALA B 1 86 ? -18.188 10.789 4.926 1 56.44 86 ALA B N 1
ATOM 1403 C CA . ALA B 1 86 ? -17.938 12.156 4.48 1 56.44 86 ALA B CA 1
ATOM 1404 C C . ALA B 1 86 ? -18.906 12.562 3.379 1 56.44 86 ALA B C 1
ATOM 1406 O O . ALA B 1 86 ? -19.406 13.688 3.373 1 56.44 86 ALA B O 1
ATOM 1407 N N . ARG B 1 87 ? -19.031 11.688 2.484 1 58.19 87 ARG B N 1
ATOM 1408 C CA . ARG B 1 87 ? -20.016 11.938 1.43 1 58.19 87 ARG B CA 1
ATOM 1409 C C . ARG B 1 87 ? -21.422 12.117 2.01 1 58.19 87 ARG B C 1
ATOM 1411 O O . ARG B 1 87 ? -22.156 12.992 1.579 1 58.19 87 ARG B O 1
ATOM 1418 N N . GLU B 1 88 ? -21.734 11.109 2.801 1 57.47 88 GLU B N 1
ATOM 1419 C CA . GLU B 1 88 ? -23.031 11.25 3.445 1 57.47 88 GLU B CA 1
ATOM 1420 C C . GLU B 1 88 ? -23.156 12.586 4.172 1 57.47 88 GLU B C 1
ATOM 1422 O O . GLU B 1 88 ? -24.219 13.219 4.156 1 57.47 88 GLU B O 1
ATOM 1427 N N . ARG B 1 89 ? -22.094 12.914 4.777 1 52.84 89 ARG B N 1
ATOM 1428 C CA . ARG B 1 89 ? -22.094 14.219 5.434 1 52.84 89 ARG B CA 1
ATOM 1429 C C . ARG B 1 89 ? -22.219 15.344 4.41 1 52.84 89 ARG B C 1
ATOM 1431 O O . ARG B 1 89 ? -22.938 16.312 4.637 1 52.84 89 ARG B O 1
ATOM 1438 N N . LEU B 1 90 ? -21.562 15.188 3.35 1 52.25 90 LEU B N 1
ATOM 1439 C CA . LEU B 1 90 ? -21.641 16.188 2.283 1 52.25 90 LEU B CA 1
ATOM 1440 C C . LEU B 1 90 ? -23.016 16.188 1.644 1 52.25 90 LEU B C 1
ATOM 1442 O O . LEU B 1 90 ? -23.578 17.25 1.368 1 52.25 90 LEU B O 1
ATOM 1446 N N . ASP B 1 91 ? -23.469 14.93 1.3 1 54.47 91 ASP B N 1
ATOM 1447 C CA . ASP B 1 91 ? -24.812 14.812 0.75 1 54.47 91 ASP B CA 1
ATOM 1448 C C . ASP B 1 91 ? -25.859 15.406 1.705 1 54.47 91 ASP B C 1
ATOM 1450 O O . ASP B 1 91 ? -26.797 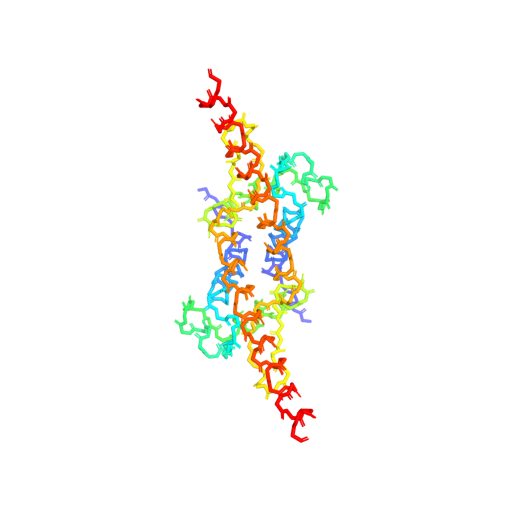16.062 1.271 1 54.47 91 ASP B O 1
ATOM 1454 N N . SER B 1 92 ? -25.672 15.078 2.941 1 52.41 92 SER B N 1
ATOM 1455 C CA . SER B 1 92 ? -26.578 15.617 3.939 1 52.41 92 SER B CA 1
ATOM 1456 C C . SER B 1 92 ? -26.516 17.141 3.988 1 52.41 92 SER B C 1
ATOM 1458 O O . SER B 1 92 ? -27.531 17.812 4.137 1 52.41 92 SER B O 1
ATOM 1460 N N . ILE B 1 93 ? -25.359 17.641 3.881 1 47.28 93 ILE B N 1
ATOM 1461 C CA . ILE B 1 93 ? -25.188 19.078 3.855 1 47.28 93 ILE B CA 1
ATOM 1462 C C . ILE B 1 93 ? -25.812 19.656 2.586 1 47.28 93 ILE B C 1
ATOM 1464 O O . ILE B 1 93 ? -26.5 20.688 2.631 1 47.28 93 ILE B O 1
ATOM 1468 N N . GLN B 1 94 ? -25.516 19.016 1.537 1 49.12 94 GLN B N 1
ATOM 1469 C CA . GLN B 1 94 ? -26.094 19.453 0.275 1 49.12 94 GLN B CA 1
ATOM 1470 C C . GLN B 1 94 ? -27.625 19.406 0.326 1 49.12 94 GLN B C 1
ATOM 1472 O O . GLN B 1 94 ? -28.297 20.312 -0.151 1 49.12 94 GLN B O 1
ATOM 1477 N N . THR B 1 95 ? -28.062 18.281 0.739 1 52.16 95 THR B N 1
ATOM 1478 C CA . THR B 1 95 ? -29.516 18.156 0.884 1 52.16 95 THR B CA 1
ATOM 1479 C C . THR B 1 95 ? -30.062 19.234 1.824 1 52.16 95 THR B C 1
ATOM 1481 O O . THR B 1 95 ? -31.109 19.812 1.566 1 52.16 95 THR B O 1
ATOM 1484 N N . ARG B 1 96 ? -29.359 19.438 2.84 1 49.28 96 ARG B N 1
ATOM 1485 C CA . ARG B 1 96 ? -29.797 20.469 3.775 1 49.28 96 ARG B CA 1
ATOM 1486 C C . ARG B 1 96 ? -29.75 21.844 3.135 1 49.28 96 ARG B C 1
ATOM 1488 O O . ARG B 1 96 ? -30.609 22.688 3.387 1 49.28 96 ARG B O 1
ATOM 1495 N N . LEU B 1 97 ? -28.766 22 2.369 1 50.16 97 LEU B N 1
ATOM 1496 C CA . LEU B 1 97 ? -28.641 23.297 1.708 1 50.16 97 LEU B CA 1
ATOM 1497 C C . LEU B 1 97 ? -29.656 23.438 0.591 1 50.16 97 LEU B C 1
ATOM 1499 O O . LEU B 1 97 ? -30.172 24.547 0.351 1 50.16 97 LEU B O 1
ATOM 1503 N N . THR B 1 98 ? -29.828 22.281 -0.074 1 53.56 98 THR B N 1
ATOM 1504 C CA . THR B 1 98 ? -30.828 22.344 -1.135 1 53.56 98 THR B CA 1
ATOM 1505 C C . THR B 1 98 ? -32.25 22.422 -0.549 1 53.56 98 THR B C 1
ATOM 1507 O O . THR B 1 98 ? -33.156 22.984 -1.163 1 53.56 98 THR B O 1
ATOM 1510 N N . ASN B 1 99 ? -32.375 21.703 0.5 1 49.59 99 ASN B N 1
ATOM 1511 C CA . ASN B 1 99 ? -33.688 21.766 1.103 1 49.59 99 ASN B CA 1
ATOM 1512 C C . ASN B 1 99 ? -33.875 23.062 1.895 1 49.59 99 ASN B C 1
ATOM 1514 O O . ASN B 1 99 ? -35 23.328 2.367 1 49.59 99 ASN B O 1
ATOM 1518 N N . GLN B 1 100 ? -32.781 23.703 2.109 1 43.88 100 GLN B N 1
ATOM 1519 C CA . GLN B 1 100 ? -33.062 25.031 2.637 1 43.88 100 GLN B CA 1
ATOM 1520 C C . GLN B 1 100 ? -33.375 26.016 1.512 1 43.88 100 GLN B C 1
ATOM 1522 O O . GLN B 1 100 ? -34.281 26.844 1.637 1 43.88 100 GLN B O 1
#

Organism: Burkholderia phage BcepMu (isolate -/United States/Summer/2002) (NCBI:txid1283335)

Sequence (200 aa):
MTANATTKSAEKVLEVLNVLLGHFAHGLTPGELTKATNLSPSNITRYVATLEAMGFAERIPETGRIRPSVKLGRHAVAILRSLDAARERLDSIQTRLTNQMTANATTKSAEKVLEVLNVLLGHFAHGLTPGELTKATNLSPSNITRYVATLEAMGFAERIPETGRIRPSVKLGRHAVAILRSLDAARERLDSIQTRLTNQ

pLDDT: mean 80.44, std 19.28, range [31.45, 98.38]

Radius of gyration: 19.04 Å; Cα contacts (8 Å, |Δi|>4): 263; chains: 2; bounding box: 59×54×31 Å

Foldseek 3Di:
DPCDPVVVLVVLLVLLLVVQAVPAPPAADLVRSCVSSVDDSVSSVVSLVVCVVVQQWDADPVPRHIHGGVVVVVVVVVVVVVVVVVVVVVVVVVCVVVVD/DCPDPVVPLVVLLVLLLVVQAVPAPPAADLVRSCVSSVDDSVSSVVSLVVCVVVQQWDADPVPRHIHGGVVVVVVVVVVVVVVVVVVVVVVVVVCVVVVD

Solvent-accessible surface area (backbone atoms only — not comparable to full-atom values): 10555 Å² total; per-residue (Å²): 134,81,86,46,76,60,56,50,30,28,49,50,38,49,50,54,49,55,60,28,55,76,25,52,88,74,29,40,46,70,68,56,47,20,70,72,69,71,45,50,63,70,54,43,54,50,39,50,50,50,32,35,75,74,45,47,26,38,62,39,86,90,77,60,22,37,17,51,15,67,62,45,41,49,40,18,45,53,44,46,52,51,46,49,50,45,44,48,51,47,50,50,46,47,47,50,54,65,74,88,131,82,83,48,75,60,57,49,31,28,48,50,38,49,49,54,49,57,58,29,54,76,26,52,88,75,29,41,47,70,66,55,48,20,71,74,68,72,45,52,64,71,53,44,54,51,39,50,51,49,33,36,75,74,46,48,26,39,62,39,87,91,75,61,21,36,17,50,16,66,62,45,41,48,40,19,46,54,41,47,54,50,46,48,50,47,45,50,49,47,50,49,47,46,47,49,57,69,71,96